Protein AF-A0A6A5UVF8-F1 (afdb_monomer_lite)

Organism: NCBI:txid1447943

Foldseek 3Di:
DFDDPVVQVVLVVLQVVLQQPLNNPSNCVLADPPDWDADQNHTDDPPDSSNDHADFPDKDKAAARPQQKMWMWTFRCPGPDTDTDIDMDGNDPDDDDAAAPPQWDADPNDIFHFDQDPVVRHTDGDDPPPFDWPDWDWGQHVVQQKIKIWIQGAQLAVVVPGGRWTKMWIWHADPNRTDDIDMDTDYPDPPRD

pLDDT: mean 77.86, std 14.82, range [37.56, 94.25]

Radius of gyration: 18.04 Å; chains: 1; bounding box: 43×38×46 Å

InterPro domains:
  IPR058334 Domain of unknown function DUF8021 [PF26061] (94-183)

Secondary structure (DSSP, 8-state):
-PPPHHHHHHHHHHHHHHHHHT--HHHHTTS-TT---EETTEE--SS-GGGS----SEEEEEEETTTTEEEEEEEETTSSS-EEEEEEEE-SS-PPPP-PSS-EEEETTEEEE-EEETTTTEEE----TT------EEEEETTTTEEEEEEEEETSSGGGTT-EEEEEEEEEEETTEEEEEEEEE--SSTT--

Sequence (193 aa):
AAYTRSFLQARGADYLSAQLTGTPSTFLTHAAQNFTYIENNTPTSSNITLTYLLKIDYNYTIYDTARCATFSELVSASDPHPYIIHTRVEYAASVTIPWGLPCSRIEGGLYANGTFNTTTGNCEQSLPSTIIVPYRWYVVDEEAGVVDMFVGFPGLDRTQGKAPMPDSHLIRVEGGKIKYMHTWSSCVVPGCG

Structure (mmCIF, N/CA/C/O backbone):
data_AF-A0A6A5UVF8-F1
#
_entry.id   AF-A0A6A5UVF8-F1
#
loop_
_atom_site.group_PDB
_atom_site.id
_atom_site.type_symbol
_atom_site.label_atom_id
_atom_site.label_alt_id
_atom_site.label_comp_id
_atom_site.label_asym_id
_atom_site.label_entity_id
_atom_site.label_seq_id
_atom_site.pdbx_PDB_ins_code
_atom_site.Cartn_x
_atom_site.Cartn_y
_atom_site.Cartn_z
_atom_site.occupancy
_atom_site.B_iso_or_equiv
_atom_site.auth_seq_id
_atom_site.auth_comp_id
_atom_site.auth_asym_id
_atom_site.auth_atom_id
_atom_site.pdbx_PDB_model_num
ATOM 1 N N . ALA A 1 1 ? -18.750 8.279 5.034 1.00 47.28 1 ALA A N 1
ATOM 2 C CA . ALA A 1 1 ? -19.486 6.999 5.052 1.00 47.28 1 ALA A CA 1
ATOM 3 C C . ALA A 1 1 ? -18.461 5.883 4.911 1.00 47.28 1 ALA A C 1
ATOM 5 O O . ALA A 1 1 ? -17.621 6.005 4.030 1.00 47.28 1 ALA A O 1
ATOM 6 N N . ALA A 1 2 ? -18.480 4.885 5.798 1.00 61.94 2 ALA A N 1
ATOM 7 C CA . ALA A 1 2 ? -17.608 3.709 5.727 1.00 61.94 2 ALA A CA 1
ATOM 8 C C . ALA A 1 2 ? -18.031 2.816 4.544 1.00 61.94 2 ALA A C 1
ATOM 10 O O . ALA A 1 2 ? -19.229 2.574 4.379 1.00 61.94 2 ALA A O 1
ATOM 11 N N . TYR A 1 3 ? -17.094 2.355 3.710 1.00 76.62 3 TYR A N 1
ATOM 12 C CA . TYR A 1 3 ? -17.397 1.381 2.652 1.00 76.62 3 TYR A CA 1
ATOM 13 C C . TYR A 1 3 ? -17.442 -0.036 3.218 1.00 76.62 3 TYR A C 1
ATOM 15 O O . TYR A 1 3 ? -16.784 -0.354 4.209 1.00 76.62 3 TYR A O 1
ATOM 23 N N . THR A 1 4 ? -18.202 -0.915 2.565 1.00 85.06 4 THR A N 1
ATOM 24 C CA . THR A 1 4 ? -18.244 -2.329 2.941 1.00 85.06 4 THR A CA 1
ATOM 25 C C . THR A 1 4 ? -16.927 -3.023 2.592 1.00 85.06 4 THR A C 1
ATOM 27 O O . THR A 1 4 ? -16.267 -2.683 1.607 1.00 85.06 4 THR A O 1
ATOM 30 N N . ARG A 1 5 ? -16.559 -4.058 3.357 1.00 84.06 5 ARG A N 1
ATOM 31 C CA . ARG A 1 5 ? -15.387 -4.893 3.045 1.00 84.06 5 ARG A CA 1
ATOM 32 C C . ARG A 1 5 ? -15.473 -5.488 1.639 1.00 84.06 5 ARG A C 1
ATOM 34 O O . ARG A 1 5 ? -14.491 -5.458 0.912 1.00 84.06 5 ARG A O 1
ATOM 41 N N . SER A 1 6 ? -16.659 -5.945 1.230 1.00 85.69 6 SER A N 1
ATOM 42 C CA . SER A 1 6 ? -16.897 -6.498 -0.111 1.00 85.69 6 SER A CA 1
ATOM 43 C C . SER A 1 6 ? -16.632 -5.488 -1.230 1.00 85.69 6 SER A C 1
ATOM 45 O O . SER A 1 6 ? -16.102 -5.851 -2.277 1.00 85.69 6 SER A O 1
ATOM 47 N N . PHE A 1 7 ? -16.955 -4.211 -1.005 1.00 85.62 7 PHE A N 1
ATOM 48 C CA . PHE A 1 7 ? -16.619 -3.140 -1.934 1.00 85.62 7 PHE A CA 1
ATOM 49 C C . PHE A 1 7 ? -15.100 -2.976 -2.032 1.00 85.62 7 PHE A C 1
ATOM 51 O O . PHE A 1 7 ? -14.556 -2.983 -3.133 1.00 85.62 7 PHE A O 1
ATOM 58 N N . LEU A 1 8 ? -14.400 -2.894 -0.895 1.00 86.19 8 LEU A N 1
ATOM 59 C CA . LEU A 1 8 ? -12.943 -2.741 -0.884 1.00 86.19 8 LEU A CA 1
ATOM 60 C C . LEU A 1 8 ? -12.222 -3.960 -1.487 1.00 86.19 8 LEU A C 1
ATOM 62 O O . LEU A 1 8 ? -11.228 -3.783 -2.180 1.00 86.19 8 LEU A O 1
ATOM 66 N N . GLN A 1 9 ? -12.748 -5.173 -1.300 1.00 88.75 9 GLN A N 1
ATOM 67 C CA . GLN A 1 9 ? -12.265 -6.394 -1.958 1.00 88.75 9 GLN A CA 1
ATOM 68 C C . GLN A 1 9 ? -12.399 -6.319 -3.478 1.00 88.75 9 GLN A C 1
ATOM 70 O O . GLN A 1 9 ? -11.441 -6.621 -4.186 1.00 88.75 9 GLN A O 1
ATOM 75 N N . ALA A 1 10 ? -13.545 -5.858 -3.985 1.00 86.75 10 ALA A N 1
ATOM 76 C CA . ALA A 1 10 ? -13.730 -5.660 -5.419 1.00 86.75 10 ALA A CA 1
ATOM 77 C C . ALA A 1 10 ? -12.742 -4.623 -5.980 1.00 86.75 10 ALA A C 1
ATOM 79 O O . ALA A 1 10 ? -12.137 -4.849 -7.022 1.00 86.75 10 ALA A O 1
ATOM 80 N N . ARG A 1 11 ? -12.516 -3.510 -5.270 1.00 87.69 11 ARG A N 1
ATOM 81 C CA . ARG A 1 11 ? -11.551 -2.483 -5.697 1.00 87.69 11 ARG A CA 1
ATOM 82 C C . ARG A 1 11 ? -10.093 -2.936 -5.601 1.00 87.69 11 ARG A C 1
ATOM 84 O O . ARG A 1 11 ? -9.309 -2.640 -6.498 1.00 87.69 11 ARG A O 1
ATOM 91 N N . GLY A 1 12 ? -9.739 -3.690 -4.562 1.00 88.62 12 GLY A N 1
ATOM 92 C CA . GLY A 1 12 ? -8.429 -4.332 -4.447 1.00 88.62 12 GLY A CA 1
ATOM 93 C C . GLY A 1 12 ? -8.172 -5.306 -5.599 1.00 88.62 12 GLY A C 1
ATOM 94 O O . GLY A 1 12 ? -7.088 -5.299 -6.177 1.00 88.62 12 GLY A O 1
ATOM 95 N N . ALA A 1 13 ? -9.191 -6.073 -6.001 1.00 90.06 13 ALA A N 1
ATOM 96 C CA . ALA A 1 13 ? -9.116 -6.956 -7.161 1.00 90.06 13 ALA A CA 1
ATOM 97 C C . ALA A 1 13 ? -8.943 -6.185 -8.482 1.00 90.06 13 ALA A C 1
ATOM 99 O O . ALA A 1 13 ? -8.159 -6.613 -9.326 1.00 90.06 13 ALA A O 1
ATOM 100 N N . ASP A 1 14 ? -9.604 -5.034 -8.652 1.00 89.62 14 ASP A N 1
ATOM 101 C CA . ASP A 1 14 ? -9.406 -4.184 -9.835 1.00 89.62 14 ASP A CA 1
ATOM 102 C C . ASP A 1 14 ? -7.965 -3.656 -9.921 1.00 89.62 14 ASP A C 1
ATOM 104 O O . ASP A 1 14 ? -7.365 -3.675 -10.996 1.00 89.62 14 ASP A O 1
ATOM 108 N N . TYR A 1 15 ? -7.390 -3.220 -8.792 1.00 91.62 15 TYR A N 1
ATOM 109 C CA . TYR A 1 15 ? -5.988 -2.795 -8.720 1.00 91.62 15 TYR A CA 1
ATOM 110 C C . TYR A 1 15 ? -5.026 -3.947 -9.047 1.00 91.62 15 TYR A C 1
ATOM 112 O O . TYR A 1 15 ? -4.131 -3.791 -9.878 1.00 91.62 15 TYR A O 1
ATOM 120 N N . LEU A 1 16 ? -5.236 -5.124 -8.450 1.00 93.06 16 LEU A N 1
ATOM 121 C CA . LEU A 1 16 ? -4.430 -6.310 -8.738 1.00 93.06 16 LEU A CA 1
ATOM 122 C C . LEU A 1 16 ? -4.523 -6.698 -10.221 1.00 93.06 16 LEU A C 1
ATOM 124 O O . LEU A 1 16 ? -3.509 -6.979 -10.857 1.00 93.06 16 LEU A O 1
ATOM 128 N N . SER A 1 17 ? -5.727 -6.659 -10.797 1.00 92.31 17 SER A N 1
ATOM 129 C CA . SER A 1 17 ? -5.945 -6.926 -12.218 1.00 92.31 17 SER A CA 1
ATOM 130 C C . SER A 1 17 ? -5.233 -5.911 -13.111 1.00 92.31 17 SER A C 1
ATOM 132 O O . SER A 1 17 ? -4.725 -6.294 -14.165 1.00 92.31 17 SER A O 1
ATOM 134 N N . ALA A 1 18 ? -5.178 -4.635 -12.721 1.00 91.38 18 ALA A N 1
ATOM 135 C CA . ALA A 1 18 ? -4.439 -3.620 -13.465 1.00 91.38 18 ALA A CA 1
ATOM 136 C C . ALA A 1 18 ? -2.944 -3.968 -13.541 1.00 91.38 18 ALA A C 1
ATOM 138 O O . ALA A 1 18 ? -2.391 -3.972 -14.636 1.00 91.38 18 ALA A O 1
ATOM 139 N N . GLN A 1 19 ? -2.327 -4.360 -12.421 1.00 93.81 19 GLN A N 1
ATOM 140 C CA . GLN A 1 19 ? -0.911 -4.755 -12.377 1.00 93.81 19 GLN A CA 1
ATOM 141 C C . GLN A 1 19 ? -0.631 -6.054 -13.149 1.00 93.81 19 GLN A C 1
ATOM 143 O O . GLN A 1 19 ? 0.352 -6.154 -13.878 1.00 93.81 19 GLN A O 1
ATOM 148 N N . LEU A 1 20 ? -1.524 -7.045 -13.054 1.00 92.19 20 LEU A N 1
ATOM 149 C CA . LEU A 1 20 ? -1.381 -8.310 -13.786 1.00 92.19 20 LEU A CA 1
ATOM 150 C C . LEU A 1 20 ? -1.491 -8.146 -15.306 1.00 92.19 20 LEU A C 1
ATOM 152 O O . LEU A 1 20 ? -0.961 -8.967 -16.048 1.00 92.19 20 LEU A O 1
ATOM 156 N N . THR A 1 21 ? -2.208 -7.125 -15.780 1.00 93.62 21 THR A N 1
ATOM 157 C CA . THR A 1 21 ? -2.500 -6.936 -17.211 1.00 93.62 21 THR A CA 1
ATOM 158 C C . THR A 1 21 ? -1.764 -5.755 -17.837 1.00 93.62 21 THR A C 1
ATOM 160 O O . THR A 1 21 ? -1.818 -5.594 -19.056 1.00 93.62 21 THR A O 1
ATOM 163 N N . GLY A 1 22 ? -1.143 -4.889 -17.031 1.00 91.56 22 GLY A N 1
ATOM 164 C CA . GLY A 1 22 ? -0.649 -3.582 -17.473 1.00 91.56 22 GLY A CA 1
ATOM 165 C C . GLY A 1 22 ? -1.749 -2.677 -18.043 1.00 91.56 22 GLY A C 1
ATOM 166 O O . GLY A 1 22 ? -1.461 -1.743 -18.788 1.00 91.56 22 GLY A O 1
ATOM 167 N N . THR A 1 23 ? -3.024 -2.978 -17.767 1.00 92.31 23 THR A N 1
ATOM 168 C CA . THR A 1 23 ? -4.180 -2.290 -18.353 1.00 92.31 23 THR A CA 1
ATOM 169 C C . THR A 1 23 ? -5.059 -1.717 -17.239 1.00 92.31 23 THR A C 1
ATOM 171 O O . THR A 1 23 ? -5.988 -2.377 -16.770 1.00 92.31 23 THR A O 1
ATOM 174 N N . PRO A 1 24 ? -4.836 -0.460 -16.817 1.00 87.75 24 PRO A N 1
ATOM 175 C CA . PRO A 1 24 ? -5.521 0.104 -15.657 1.00 87.75 24 PRO A CA 1
ATOM 176 C C . PRO A 1 24 ? -6.933 0.622 -15.948 1.00 87.75 24 PRO A C 1
ATOM 178 O O . PRO A 1 24 ? -7.521 1.268 -15.090 1.00 87.75 24 PRO A O 1
ATOM 181 N N . SER A 1 25 ? -7.500 0.370 -17.131 1.00 86.12 25 SER A N 1
ATOM 182 C CA . SER A 1 25 ? -8.787 0.945 -17.555 1.00 86.12 25 SER A CA 1
ATOM 183 C C . SER A 1 25 ? -9.920 0.677 -16.555 1.00 86.12 25 SER A C 1
ATOM 185 O O . SER A 1 25 ? -10.548 1.626 -16.098 1.00 86.12 25 SER A O 1
ATOM 187 N N . THR A 1 26 ? -10.118 -0.575 -16.134 1.00 81.50 26 THR A N 1
ATOM 188 C CA . THR A 1 26 ? -11.138 -0.965 -15.139 1.00 81.50 26 THR A CA 1
ATOM 189 C C . THR A 1 26 ? -10.884 -0.361 -13.755 1.00 81.50 26 THR A C 1
ATOM 191 O O . THR A 1 26 ? -11.817 0.006 -13.040 1.00 81.50 26 THR A O 1
ATOM 194 N N . PHE A 1 27 ? -9.620 -0.223 -13.356 1.00 85.44 27 PHE A N 1
ATOM 195 C CA . PHE A 1 27 ? -9.269 0.453 -12.108 1.00 85.44 27 PHE A CA 1
ATOM 196 C C . PHE A 1 27 ? -9.610 1.951 -12.195 1.00 85.44 27 PHE A C 1
ATOM 198 O O . PHE A 1 27 ? -10.276 2.503 -11.318 1.00 85.44 27 PHE A O 1
ATOM 205 N N . LEU A 1 28 ? -9.248 2.593 -13.308 1.00 82.88 28 LEU A N 1
ATOM 206 C CA . LEU A 1 28 ? -9.443 4.022 -13.545 1.00 82.88 28 LEU A CA 1
ATOM 207 C C . LEU A 1 28 ? -10.903 4.409 -13.807 1.00 82.88 28 LEU A C 1
ATOM 209 O O . LEU A 1 28 ? -11.278 5.534 -13.489 1.00 82.88 28 LEU A O 1
ATOM 213 N N . THR A 1 29 ? -11.767 3.507 -14.292 1.00 80.50 29 THR A N 1
ATOM 214 C CA . THR A 1 29 ? -13.216 3.786 -14.394 1.00 80.50 29 THR A CA 1
ATOM 215 C C . THR A 1 29 ? -13.867 4.068 -13.042 1.00 80.50 29 THR A C 1
ATOM 217 O O . THR A 1 29 ? -14.937 4.668 -12.985 1.00 80.50 29 THR A O 1
ATOM 220 N N . HIS A 1 30 ? -13.228 3.640 -11.953 1.00 76.06 30 HIS A N 1
ATOM 221 C CA . HIS A 1 30 ? -13.693 3.853 -10.586 1.00 76.06 30 HIS A CA 1
ATOM 222 C C . HIS A 1 30 ? -12.913 4.950 -9.851 1.00 76.06 30 HIS A C 1
ATOM 224 O O . HIS A 1 30 ? -13.165 5.193 -8.670 1.00 76.06 30 HIS A O 1
ATOM 230 N N . ALA A 1 31 ? -11.972 5.608 -10.533 1.00 75.56 31 ALA A N 1
ATOM 231 C CA . ALA A 1 31 ? -11.201 6.706 -9.982 1.00 75.56 31 ALA A CA 1
ATOM 232 C C . ALA A 1 31 ? -12.034 8.000 -9.956 1.00 75.56 31 ALA A C 1
ATOM 234 O O . ALA A 1 31 ? -12.837 8.273 -10.851 1.00 75.56 31 ALA A O 1
ATOM 235 N N . ALA A 1 32 ? -11.843 8.818 -8.920 1.00 72.81 32 ALA A N 1
ATOM 236 C CA . ALA A 1 32 ? -12.461 10.139 -8.849 1.00 72.81 32 ALA A CA 1
ATOM 237 C C . ALA A 1 32 ? -11.906 11.072 -9.944 1.00 72.81 32 ALA A C 1
ATOM 239 O O . ALA A 1 32 ? -10.780 10.898 -10.406 1.00 72.81 32 ALA A O 1
ATOM 240 N N . GLN A 1 33 ? -12.657 12.117 -10.316 1.00 69.94 33 GLN A N 1
ATOM 241 C CA . GLN A 1 33 ? -12.217 13.094 -11.332 1.00 69.94 33 GLN A CA 1
ATOM 242 C C . GLN A 1 33 ? -10.887 13.792 -10.984 1.00 69.94 33 GLN A C 1
ATOM 244 O O . GLN A 1 33 ? -10.184 14.253 -11.876 1.00 69.94 33 GLN A O 1
ATOM 249 N N . ASN A 1 34 ? -10.538 13.863 -9.699 1.00 72.81 34 ASN A N 1
ATOM 250 C CA . ASN A 1 34 ? -9.298 14.431 -9.166 1.00 72.81 34 ASN A CA 1
ATOM 251 C C . ASN A 1 34 ? -8.327 13.357 -8.637 1.00 72.81 34 ASN A C 1
ATOM 253 O O . ASN A 1 34 ? -7.544 13.622 -7.722 1.00 72.81 34 ASN A O 1
ATOM 257 N N . PHE A 1 35 ? -8.398 12.137 -9.174 1.00 77.00 35 PHE A N 1
ATOM 258 C CA . PHE A 1 35 ? -7.482 11.060 -8.820 1.00 77.00 35 PHE A CA 1
ATOM 259 C C . PHE A 1 35 ? -6.024 11.498 -8.983 1.00 77.00 35 PHE A C 1
ATOM 261 O O . PHE A 1 35 ? -5.623 12.02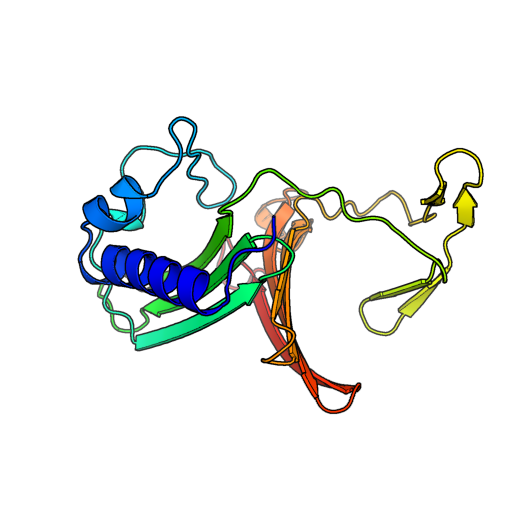8 -10.018 1.00 77.00 35 PHE A O 1
ATOM 268 N N . THR A 1 36 ? -5.238 11.271 -7.936 1.00 83.19 36 THR A N 1
ATOM 269 C CA . THR A 1 36 ? -3.812 11.580 -7.911 1.00 83.19 36 THR A CA 1
ATOM 270 C C . THR A 1 36 ? -3.051 10.278 -7.753 1.00 83.19 36 THR A C 1
ATOM 272 O O . THR A 1 36 ? -3.292 9.530 -6.808 1.00 83.19 36 THR A O 1
ATOM 275 N N . TYR A 1 37 ? -2.127 10.025 -8.672 1.00 83.00 37 TYR A N 1
ATOM 276 C CA . TYR A 1 37 ? -1.225 8.887 -8.611 1.00 83.00 37 TYR A CA 1
ATOM 277 C C . TYR A 1 37 ? 0.154 9.363 -8.156 1.00 83.00 37 TYR A C 1
ATOM 279 O O . TYR A 1 37 ? 0.708 10.317 -8.708 1.00 83.00 37 TYR A O 1
ATOM 287 N N . ILE A 1 38 ? 0.684 8.724 -7.118 1.00 83.12 38 ILE A N 1
ATOM 288 C CA . ILE A 1 38 ? 1.972 9.059 -6.514 1.00 83.12 38 ILE A CA 1
ATOM 289 C C . ILE A 1 38 ? 2.780 7.774 -6.451 1.00 83.12 38 ILE A C 1
ATOM 291 O O . ILE A 1 38 ? 2.343 6.797 -5.849 1.00 83.12 38 ILE A O 1
ATOM 295 N N . GLU A 1 39 ? 3.965 7.792 -7.044 1.00 83.56 39 GLU A N 1
ATOM 296 C CA . GLU A 1 39 ? 4.895 6.667 -7.034 1.00 83.56 39 GLU A CA 1
ATOM 297 C C . GLU A 1 39 ? 6.230 7.164 -6.495 1.00 83.56 39 GLU A C 1
ATOM 299 O O . GLU A 1 39 ? 6.683 8.244 -6.873 1.00 83.56 39 GLU A O 1
ATOM 304 N N . ASN A 1 40 ? 6.828 6.431 -5.552 1.00 79.12 40 ASN A N 1
ATOM 305 C CA . ASN A 1 40 ? 8.069 6.842 -4.885 1.00 79.12 40 ASN A CA 1
ATOM 306 C C . ASN A 1 40 ? 8.014 8.300 -4.376 1.00 79.12 40 ASN A C 1
ATOM 308 O O . ASN A 1 40 ? 8.915 9.103 -4.617 1.00 79.12 40 ASN A O 1
ATOM 312 N N . ASN A 1 41 ? 6.907 8.660 -3.711 1.00 72.75 41 ASN A N 1
ATOM 313 C CA . ASN A 1 41 ? 6.605 10.009 -3.208 1.00 72.75 41 ASN A CA 1
ATOM 314 C C . ASN A 1 41 ? 6.556 11.129 -4.271 1.00 72.75 41 ASN A C 1
ATOM 316 O O . ASN A 1 41 ? 6.529 12.306 -3.914 1.00 72.75 41 ASN A O 1
ATOM 320 N N . THR A 1 42 ? 6.490 10.789 -5.561 1.00 76.06 42 THR A N 1
ATOM 321 C CA . THR A 1 42 ? 6.455 11.756 -6.666 1.00 76.06 42 THR A CA 1
ATOM 322 C C . THR A 1 42 ? 5.147 11.632 -7.459 1.00 76.06 42 THR A C 1
ATOM 324 O O . THR A 1 42 ? 4.866 10.564 -8.014 1.00 76.06 42 THR A O 1
ATOM 327 N N . PRO A 1 43 ? 4.321 12.696 -7.545 1.00 83.38 43 PRO A N 1
ATOM 328 C CA . PRO A 1 43 ? 3.133 12.692 -8.395 1.00 83.38 43 PRO A CA 1
ATOM 329 C C . PRO A 1 43 ? 3.505 12.406 -9.853 1.00 83.38 43 PRO A C 1
ATOM 331 O O . PRO A 1 43 ? 4.341 13.105 -10.422 1.00 83.38 43 PRO A O 1
ATOM 334 N N . THR A 1 44 ? 2.895 11.383 -10.454 1.00 81.62 44 THR A N 1
ATOM 335 C CA . THR A 1 44 ? 3.233 10.915 -11.808 1.00 81.62 44 THR A CA 1
ATOM 336 C C . THR A 1 44 ? 1.973 10.508 -12.565 1.00 81.62 44 THR A C 1
ATOM 338 O O . THR A 1 44 ? 1.074 9.903 -11.993 1.00 81.62 44 THR A O 1
ATOM 341 N N . SER A 1 45 ? 1.897 10.822 -13.861 1.00 78.38 45 SER A N 1
ATOM 342 C CA . SER A 1 45 ? 0.766 10.454 -14.733 1.00 78.38 45 SER A CA 1
ATOM 343 C C . SER A 1 45 ? 1.171 9.732 -16.024 1.00 78.38 45 SER A C 1
ATOM 345 O O . SER A 1 45 ? 0.305 9.263 -16.759 1.00 78.38 45 SER A O 1
ATOM 347 N N . SER A 1 46 ? 2.471 9.609 -16.302 1.00 74.12 46 SER A N 1
ATOM 348 C CA . SER A 1 46 ? 3.026 8.930 -17.479 1.00 74.12 46 SER A CA 1
ATOM 349 C C . SER A 1 46 ? 3.984 7.824 -17.052 1.00 74.12 46 SER A C 1
ATOM 351 O O . SER A 1 46 ? 4.773 8.054 -16.140 1.00 74.12 46 SER A O 1
ATOM 353 N N . ASN A 1 47 ? 3.980 6.678 -17.743 1.00 79.38 47 ASN A N 1
ATOM 354 C CA . ASN A 1 47 ? 4.854 5.531 -17.444 1.00 79.38 47 ASN A CA 1
ATOM 355 C C . ASN A 1 47 ? 4.720 5.019 -16.000 1.00 79.38 47 ASN A C 1
ATOM 357 O O . ASN A 1 47 ? 5.706 4.634 -15.381 1.00 79.38 47 ASN A O 1
ATOM 361 N N . ILE A 1 48 ? 3.502 5.038 -15.461 1.00 85.00 48 ILE A N 1
ATOM 362 C CA . ILE A 1 48 ? 3.211 4.527 -14.118 1.00 85.00 48 ILE A CA 1
ATOM 363 C C . ILE A 1 48 ? 3.314 2.999 -14.092 1.00 85.00 48 ILE A C 1
ATOM 365 O O . ILE A 1 48 ? 2.999 2.355 -15.098 1.00 85.00 48 ILE A O 1
ATOM 369 N N . THR A 1 49 ? 3.680 2.407 -12.951 1.00 87.56 49 THR A N 1
ATOM 370 C CA . THR A 1 49 ? 3.808 0.937 -12.825 1.00 87.56 49 THR A CA 1
ATOM 371 C C . THR A 1 49 ? 2.556 0.181 -13.278 1.00 87.56 49 THR A C 1
ATOM 373 O O . THR A 1 49 ? 2.682 -0.835 -13.948 1.00 87.56 49 THR A O 1
ATOM 376 N N . LEU A 1 50 ? 1.361 0.750 -13.076 1.00 87.50 50 LEU A N 1
ATOM 377 C CA . LEU A 1 50 ? 0.086 0.181 -13.541 1.00 87.50 50 LEU A CA 1
ATOM 378 C C . LEU A 1 50 ? -0.049 -0.011 -15.067 1.00 87.50 50 LEU A C 1
ATOM 380 O O . LEU A 1 50 ? -0.990 -0.669 -15.507 1.00 87.50 50 LEU A O 1
ATOM 384 N N . THR A 1 51 ? 0.822 0.597 -15.881 1.00 88.88 51 THR A N 1
ATOM 385 C CA . THR A 1 51 ? 0.838 0.426 -17.351 1.00 88.88 51 THR A CA 1
ATOM 386 C C . THR A 1 51 ? 1.783 -0.674 -17.832 1.00 88.88 51 THR A C 1
ATOM 388 O O . THR A 1 51 ? 1.846 -0.953 -19.029 1.00 88.88 51 THR A O 1
ATOM 391 N N . TYR A 1 52 ? 2.495 -1.321 -16.910 1.00 89.06 52 TYR A N 1
ATOM 392 C CA . TYR A 1 52 ? 3.358 -2.457 -17.193 1.00 89.06 52 TYR A CA 1
ATOM 393 C C . TYR A 1 52 ? 2.723 -3.717 -16.616 1.00 89.06 52 TYR A C 1
ATOM 395 O O . TYR A 1 52 ? 2.243 -3.729 -15.486 1.00 89.06 52 TYR A O 1
ATOM 403 N N . LEU A 1 53 ? 2.697 -4.781 -17.413 1.00 93.19 53 LEU A N 1
ATOM 404 C CA . LEU A 1 53 ? 2.319 -6.098 -16.921 1.00 93.19 53 LEU A CA 1
ATOM 405 C C . LEU A 1 53 ? 3.416 -6.599 -15.980 1.00 93.19 53 LEU A C 1
ATOM 407 O O . LEU A 1 53 ? 4.585 -6.591 -16.357 1.00 93.19 53 LEU A O 1
ATOM 411 N N . LEU A 1 54 ? 3.016 -7.060 -14.796 1.00 92.50 54 LEU A N 1
ATOM 412 C CA . LEU A 1 54 ? 3.904 -7.670 -13.813 1.00 92.50 54 LEU A CA 1
ATOM 413 C C . LEU A 1 54 ? 3.550 -9.135 -13.592 1.00 92.50 54 LEU A C 1
ATOM 415 O O . LEU A 1 54 ? 2.390 -9.486 -13.343 1.00 92.50 54 LEU A O 1
ATOM 419 N N . LYS A 1 55 ? 4.562 -10.003 -13.596 1.00 93.81 55 LYS A N 1
ATOM 420 C CA . LYS A 1 55 ? 4.402 -11.379 -13.123 1.00 93.81 55 LYS A CA 1
ATOM 421 C C . LYS A 1 55 ? 4.431 -11.417 -11.595 1.00 93.81 55 LYS A C 1
ATOM 423 O O . LYS A 1 55 ? 5.497 -11.426 -10.987 1.00 93.81 55 LYS A O 1
ATOM 428 N N . ILE A 1 56 ? 3.261 -11.445 -10.966 1.00 94.12 56 ILE A N 1
ATOM 429 C CA . ILE A 1 56 ? 3.137 -11.419 -9.502 1.00 94.12 56 ILE A CA 1
ATOM 430 C C . ILE A 1 56 ? 3.294 -12.832 -8.926 1.00 94.12 56 ILE A C 1
ATOM 432 O O . ILE A 1 56 ? 2.507 -13.726 -9.232 1.00 94.12 56 ILE A O 1
ATOM 436 N N . ASP A 1 57 ? 4.286 -13.015 -8.058 1.00 91.00 57 ASP A N 1
ATOM 437 C CA . ASP A 1 57 ? 4.552 -14.262 -7.332 1.00 91.00 57 ASP A CA 1
ATOM 438 C C . ASP A 1 57 ? 3.827 -14.313 -5.981 1.00 91.00 57 ASP A C 1
ATOM 440 O O . ASP A 1 57 ? 3.448 -15.385 -5.513 1.00 91.00 57 ASP A O 1
ATOM 444 N N . TYR A 1 58 ? 3.616 -13.154 -5.353 1.00 93.69 58 TYR A N 1
ATOM 445 C CA . TYR A 1 58 ? 2.874 -13.028 -4.101 1.00 93.69 58 TYR A CA 1
ATOM 446 C C . TYR A 1 58 ? 2.063 -11.736 -4.085 1.00 93.69 58 TYR A C 1
ATOM 448 O O . TYR A 1 58 ? 2.542 -10.686 -4.508 1.00 93.69 58 TYR A O 1
ATOM 456 N N . ASN A 1 59 ? 0.832 -11.817 -3.583 1.00 94.25 59 ASN A N 1
ATOM 457 C CA . ASN A 1 59 ? 0.006 -10.653 -3.303 1.00 94.25 59 ASN A CA 1
ATOM 458 C C . ASN A 1 59 ? -0.660 -10.797 -1.936 1.00 94.25 59 ASN A C 1
ATOM 460 O O . ASN A 1 59 ? -1.113 -11.881 -1.565 1.00 94.25 59 ASN A O 1
ATOM 464 N N . TYR A 1 60 ? -0.738 -9.690 -1.211 1.00 91.69 60 TYR A N 1
ATOM 465 C CA . TYR A 1 60 ? -1.486 -9.598 0.029 1.00 91.69 60 TYR A CA 1
ATOM 466 C C . TYR A 1 60 ? -2.163 -8.240 0.114 1.00 91.69 60 TYR A C 1
ATOM 468 O O . TYR A 1 60 ? -1.506 -7.209 -0.002 1.00 91.6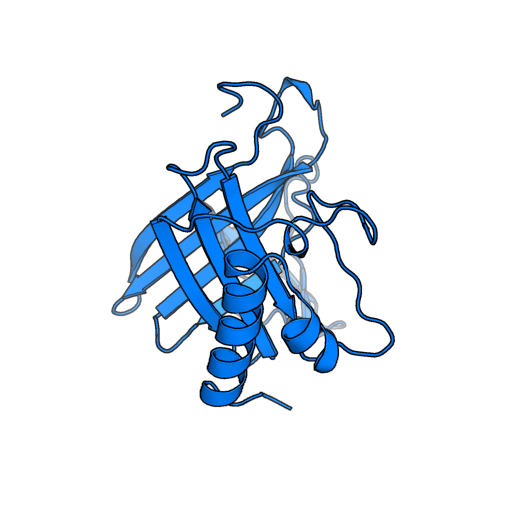9 60 TYR A O 1
ATOM 476 N N . THR A 1 61 ? -3.477 -8.243 0.326 1.00 91.88 61 THR A N 1
ATOM 477 C CA . THR A 1 61 ? -4.277 -7.020 0.406 1.00 91.88 61 THR A CA 1
ATOM 478 C C . THR A 1 61 ? -5.044 -6.979 1.718 1.00 91.88 61 THR A C 1
ATOM 480 O O . THR A 1 61 ? -5.687 -7.960 2.097 1.00 91.88 61 THR A O 1
ATOM 483 N N . ILE A 1 62 ? -5.009 -5.827 2.383 1.00 91.62 62 ILE A N 1
ATOM 484 C CA . ILE A 1 62 ? -5.795 -5.534 3.585 1.00 91.62 62 ILE A CA 1
ATOM 485 C C . ILE A 1 62 ? -6.797 -4.413 3.310 1.00 91.62 62 ILE A C 1
ATOM 487 O O . ILE A 1 62 ? -6.593 -3.565 2.431 1.00 91.62 62 ILE A O 1
ATOM 491 N N . TYR A 1 63 ? -7.880 -4.411 4.083 1.00 89.81 63 TYR A N 1
ATOM 492 C CA . TYR A 1 63 ? -9.058 -3.589 3.822 1.00 89.81 63 TYR A CA 1
ATOM 493 C C . TYR A 1 63 ? -9.434 -2.763 5.060 1.00 89.81 63 TYR A C 1
ATOM 495 O O . TYR A 1 63 ? -9.889 -3.318 6.058 1.00 89.81 63 TYR A O 1
ATOM 503 N N . ASP A 1 64 ? -9.291 -1.436 4.981 1.00 86.56 64 ASP A N 1
ATOM 504 C CA . ASP A 1 64 ? -9.700 -0.497 6.035 1.00 86.56 64 ASP A CA 1
ATOM 505 C C . ASP A 1 64 ? -11.089 0.068 5.711 1.00 86.56 64 ASP A C 1
ATOM 507 O O . ASP A 1 64 ? -11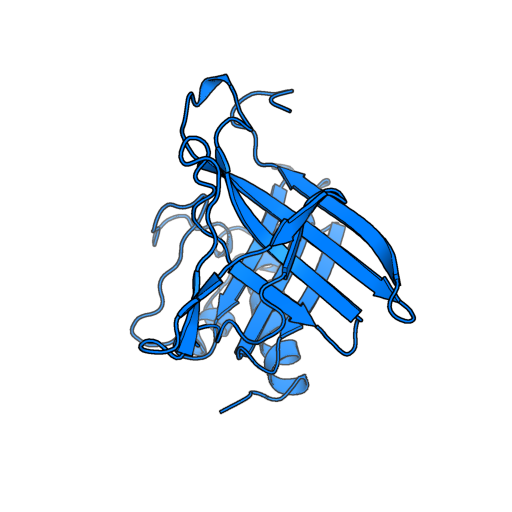.247 1.020 4.939 1.00 86.56 64 ASP A O 1
ATOM 511 N N . THR A 1 65 ? -12.122 -0.543 6.296 1.00 82.88 65 THR A N 1
ATOM 512 C CA . THR A 1 65 ? -13.524 -0.134 6.112 1.00 82.88 65 THR A CA 1
ATOM 513 C C . THR A 1 65 ? -13.843 1.200 6.777 1.00 82.88 65 THR A C 1
ATOM 515 O O . THR A 1 65 ? -14.737 1.909 6.317 1.00 82.88 65 THR A O 1
ATOM 518 N N . ALA A 1 66 ? -13.115 1.574 7.833 1.00 80.06 66 ALA A N 1
ATOM 519 C CA . ALA A 1 66 ? -13.343 2.818 8.561 1.00 80.06 66 ALA A CA 1
ATOM 520 C C . ALA A 1 66 ? -12.821 4.032 7.779 1.00 80.06 66 ALA A C 1
ATOM 522 O O . ALA A 1 66 ? -13.486 5.068 7.718 1.00 80.06 66 ALA A O 1
ATOM 523 N N . ARG A 1 67 ? -11.645 3.892 7.155 1.00 74.75 67 ARG A N 1
ATOM 524 C CA . ARG A 1 67 ? -10.992 4.933 6.347 1.00 74.75 67 ARG A CA 1
ATOM 525 C C . ARG A 1 67 ? -11.210 4.785 4.858 1.00 74.75 67 ARG A C 1
ATOM 527 O O . ARG A 1 67 ? -10.693 5.604 4.102 1.00 74.75 67 ARG A O 1
ATOM 534 N N . CYS A 1 68 ? -11.973 3.783 4.435 1.00 82.56 68 CYS A N 1
ATOM 535 C CA . CYS A 1 68 ? -12.292 3.585 3.034 1.00 82.56 68 CYS A CA 1
ATOM 536 C C . CYS A 1 68 ? -11.023 3.443 2.186 1.00 82.56 68 CYS A C 1
ATOM 538 O O . CYS A 1 68 ? -10.875 4.140 1.183 1.00 82.56 68 CYS A O 1
ATOM 540 N N . ALA A 1 69 ? -10.095 2.585 2.608 1.00 86.44 69 ALA A N 1
ATOM 541 C CA . ALA A 1 69 ? -8.799 2.425 1.960 1.00 86.44 69 ALA A CA 1
ATOM 542 C C . ALA A 1 69 ? -8.394 0.953 1.833 1.00 86.44 69 ALA A C 1
ATOM 544 O O . ALA A 1 69 ? -8.824 0.099 2.606 1.00 86.44 69 ALA A O 1
ATOM 545 N N . THR A 1 70 ? -7.536 0.667 0.860 1.00 88.56 70 THR A N 1
ATOM 546 C CA . THR A 1 70 ? -6.879 -0.636 0.703 1.00 88.56 70 THR A CA 1
ATOM 547 C C . THR A 1 70 ? -5.375 -0.472 0.705 1.00 88.56 70 THR A C 1
ATOM 549 O O . THR A 1 70 ? -4.870 0.504 0.151 1.00 88.56 70 THR A O 1
ATOM 552 N N . PHE A 1 71 ? -4.674 -1.459 1.253 1.00 91.31 71 PHE A N 1
ATOM 553 C CA . PHE A 1 71 ? -3.237 -1.640 1.064 1.00 91.31 71 PHE A CA 1
ATOM 554 C C . PHE A 1 71 ? -2.994 -2.956 0.342 1.00 91.31 71 PHE A C 1
ATOM 556 O O . PHE A 1 71 ? -3.602 -3.951 0.719 1.00 91.31 71 PHE A O 1
ATOM 563 N N . SER A 1 72 ? -2.130 -2.954 -0.671 1.00 91.69 72 SER A N 1
ATOM 564 C CA . SER A 1 72 ? -1.675 -4.163 -1.360 1.00 91.69 72 SER A CA 1
ATOM 565 C C . SER A 1 72 ? -0.151 -4.225 -1.390 1.00 91.69 72 SER A C 1
ATOM 567 O O . SER A 1 72 ? 0.487 -3.283 -1.858 1.00 91.69 72 SER A O 1
ATOM 569 N N . GLU A 1 73 ? 0.403 -5.349 -0.941 1.00 91.69 73 GLU A N 1
ATOM 570 C CA . GLU A 1 73 ? 1.784 -5.771 -1.165 1.00 91.69 73 GLU A CA 1
ATOM 571 C C . GLU A 1 73 ? 1.808 -6.735 -2.348 1.00 91.69 73 GLU A C 1
ATOM 573 O O . GLU A 1 73 ? 1.140 -7.769 -2.313 1.00 91.69 73 GLU A O 1
ATOM 578 N N . LEU A 1 74 ? 2.571 -6.401 -3.385 1.00 92.56 74 LEU A N 1
ATOM 579 C CA . LEU A 1 74 ? 2.785 -7.235 -4.563 1.00 92.56 74 LEU A CA 1
ATOM 580 C C . LEU A 1 74 ? 4.273 -7.533 -4.702 1.00 92.56 74 LEU A C 1
ATOM 582 O O . LEU A 1 74 ? 5.063 -6.605 -4.835 1.00 92.56 74 LEU A O 1
ATOM 586 N N . VAL A 1 75 ? 4.651 -8.807 -4.730 1.00 92.25 75 VAL A N 1
ATOM 587 C CA . VAL A 1 75 ? 6.024 -9.254 -4.995 1.00 92.25 75 VAL A CA 1
ATOM 588 C C . VAL A 1 75 ? 6.055 -9.918 -6.364 1.00 92.25 75 VAL A C 1
ATOM 590 O O . VAL A 1 75 ? 5.301 -10.852 -6.630 1.00 92.25 75 VAL A O 1
ATOM 593 N N . SER A 1 76 ? 6.940 -9.432 -7.222 1.00 92.19 76 SER A N 1
ATOM 594 C CA . SER A 1 76 ? 7.147 -9.863 -8.600 1.00 92.19 76 SER A CA 1
ATOM 595 C C . SER A 1 76 ? 8.625 -10.220 -8.768 1.00 92.19 76 SER A C 1
ATOM 597 O O . SER A 1 76 ? 9.380 -9.545 -9.451 1.00 92.19 76 SER A O 1
ATOM 599 N N . ALA A 1 77 ? 9.083 -11.235 -8.039 1.00 91.19 77 ALA A N 1
ATOM 600 C CA . ALA A 1 77 ? 10.485 -11.640 -7.974 1.00 91.19 77 ALA A CA 1
ATOM 601 C C . ALA A 1 77 ? 10.951 -12.414 -9.220 1.00 91.19 77 ALA A C 1
ATOM 603 O O . ALA A 1 77 ? 12.144 -12.434 -9.517 1.00 91.19 77 ALA A O 1
ATOM 604 N N . SER A 1 78 ? 10.032 -13.075 -9.929 1.00 91.94 78 SER A N 1
ATOM 605 C CA . SER A 1 78 ? 10.322 -13.887 -11.114 1.00 91.94 78 SER A CA 1
ATOM 606 C C . SER A 1 78 ? 10.052 -13.174 -12.445 1.00 91.94 78 SER A C 1
ATOM 608 O O . SER A 1 78 ? 10.155 -13.798 -13.507 1.00 91.94 78 SER A O 1
ATOM 610 N N . ASP A 1 79 ? 9.699 -11.891 -12.395 1.00 93.00 79 ASP A N 1
ATOM 611 C CA . ASP A 1 79 ? 9.589 -11.016 -13.559 1.00 93.00 79 ASP A CA 1
ATOM 612 C C . ASP A 1 79 ? 10.984 -10.630 -14.092 1.00 93.00 79 ASP A C 1
ATOM 614 O O . ASP A 1 79 ? 11.916 -10.489 -13.294 1.00 93.00 79 ASP A O 1
ATOM 618 N N . PRO A 1 80 ? 11.174 -10.463 -15.420 1.00 90.81 80 PRO A N 1
ATOM 619 C CA . PRO A 1 80 ? 12.438 -9.978 -15.979 1.00 90.81 80 PRO A CA 1
ATOM 620 C C . PRO A 1 80 ? 12.938 -8.676 -15.345 1.00 90.81 80 PRO A C 1
ATOM 622 O O . PRO A 1 80 ? 14.150 -8.461 -15.279 1.00 90.81 80 PRO A O 1
ATOM 625 N N . HIS A 1 81 ? 12.021 -7.825 -14.883 1.00 87.50 81 HIS A N 1
ATOM 626 C CA . HIS A 1 81 ? 12.337 -6.695 -14.030 1.00 87.50 81 HIS A CA 1
ATOM 627 C C . HIS A 1 81 ? 11.660 -6.897 -12.670 1.00 87.50 81 HIS A C 1
ATOM 629 O O . HIS A 1 81 ? 10.465 -6.648 -12.545 1.00 87.50 81 HIS A O 1
ATOM 635 N N . PRO A 1 82 ? 12.385 -7.363 -11.639 1.00 87.88 82 PRO A N 1
ATOM 636 C CA . PRO A 1 82 ? 11.749 -7.713 -10.386 1.00 87.88 82 PRO A CA 1
ATOM 637 C C . PRO A 1 82 ? 11.281 -6.470 -9.632 1.00 87.88 82 PRO A C 1
ATOM 639 O O . PRO A 1 82 ? 12.029 -5.503 -9.477 1.00 87.88 82 PRO A O 1
ATOM 642 N N . TYR A 1 83 ? 10.064 -6.529 -9.102 1.00 87.31 83 TYR A N 1
ATOM 643 C CA . TYR A 1 83 ? 9.487 -5.460 -8.291 1.00 87.31 83 TYR A CA 1
ATOM 644 C C . TYR A 1 83 ? 8.994 -5.991 -6.962 1.00 87.31 83 TYR A C 1
ATOM 646 O O . TYR A 1 83 ? 8.484 -7.110 -6.882 1.00 87.31 83 TYR A O 1
ATOM 654 N N . ILE A 1 84 ? 9.022 -5.122 -5.955 1.00 86.62 84 ILE A N 1
ATOM 655 C CA . ILE A 1 84 ? 8.024 -5.174 -4.898 1.00 86.62 84 ILE A CA 1
ATOM 656 C C . ILE A 1 84 ? 7.331 -3.828 -4.793 1.00 86.62 84 ILE A C 1
ATOM 658 O O . ILE A 1 84 ? 7.974 -2.780 -4.776 1.00 86.62 84 ILE A O 1
ATOM 662 N N . ILE A 1 85 ? 6.004 -3.880 -4.749 1.00 88.69 85 ILE A N 1
ATOM 663 C CA . ILE A 1 85 ? 5.144 -2.712 -4.801 1.00 88.69 85 ILE A CA 1
ATOM 664 C C . ILE A 1 85 ? 4.206 -2.748 -3.611 1.00 88.69 85 ILE A C 1
ATOM 666 O O . ILE A 1 85 ? 3.426 -3.682 -3.431 1.00 88.69 85 ILE A O 1
ATOM 670 N N . HIS A 1 86 ? 4.268 -1.684 -2.824 1.00 87.75 86 HIS A N 1
ATOM 671 C CA . HIS A 1 86 ? 3.321 -1.393 -1.764 1.00 87.75 86 HIS A CA 1
ATOM 672 C C . HIS A 1 86 ? 2.447 -0.242 -2.219 1.00 87.75 86 HIS A C 1
ATOM 674 O O . HIS A 1 86 ? 2.935 0.842 -2.531 1.00 87.75 86 HIS A O 1
ATOM 680 N N . THR A 1 87 ? 1.145 -0.479 -2.315 1.00 88.50 87 THR A N 1
ATOM 681 C CA . THR A 1 87 ? 0.207 0.535 -2.796 1.00 88.50 87 THR A CA 1
ATOM 682 C C . THR A 1 87 ? -0.937 0.716 -1.829 1.00 88.50 87 THR A C 1
ATOM 684 O O . THR A 1 87 ? -1.633 -0.234 -1.474 1.00 88.50 87 THR A O 1
ATOM 687 N N . ARG A 1 88 ? -1.159 1.977 -1.463 1.00 88.25 88 ARG A N 1
ATOM 688 C CA . ARG A 1 88 ? -2.345 2.435 -0.754 1.00 88.25 88 ARG A CA 1
ATOM 689 C C . ARG A 1 88 ? -3.290 3.113 -1.739 1.00 88.25 88 ARG A C 1
ATOM 691 O O . ARG A 1 88 ? -2.882 4.021 -2.456 1.00 88.25 88 ARG A O 1
ATOM 698 N N . VAL A 1 89 ? -4.554 2.701 -1.739 1.00 85.69 89 VAL A N 1
ATOM 699 C CA . VAL A 1 89 ? -5.621 3.349 -2.515 1.00 85.69 89 VAL A CA 1
ATOM 700 C C . VAL A 1 89 ? -6.679 3.860 -1.549 1.00 85.69 89 VAL A C 1
ATOM 702 O O . VAL A 1 89 ? -7.175 3.101 -0.717 1.00 85.69 89 VAL A O 1
ATOM 705 N N . GLU A 1 90 ? -7.006 5.146 -1.644 1.00 85.50 90 GLU A N 1
ATOM 706 C CA . GLU A 1 90 ? -8.055 5.797 -0.856 1.00 85.50 90 GLU A CA 1
ATOM 707 C C . GLU A 1 90 ? -9.319 5.982 -1.709 1.00 85.50 90 GLU A C 1
ATOM 709 O O . GLU A 1 90 ? -9.249 6.489 -2.827 1.00 85.50 90 GLU A O 1
ATOM 714 N N . TYR A 1 91 ? -10.481 5.602 -1.176 1.00 77.62 91 TYR A N 1
ATOM 715 C CA . TYR A 1 91 ? -11.774 5.664 -1.873 1.00 77.62 91 TYR A CA 1
ATOM 716 C C . TYR A 1 91 ? -12.720 6.738 -1.299 1.00 77.62 91 TYR A C 1
ATOM 718 O O . TYR A 1 91 ? -13.815 6.947 -1.828 1.00 77.62 91 TYR A O 1
ATOM 726 N N . ALA A 1 92 ? -12.348 7.414 -0.206 1.00 67.25 92 ALA A N 1
ATOM 727 C CA . ALA A 1 92 ? -13.094 8.531 0.383 1.00 67.25 92 ALA A CA 1
ATOM 728 C C . ALA A 1 92 ? -12.154 9.682 0.771 1.00 67.25 92 ALA A C 1
ATOM 730 O O . ALA A 1 92 ? -10.955 9.482 0.937 1.00 67.25 92 ALA A O 1
ATOM 731 N N . ALA A 1 93 ? -12.710 10.889 0.931 1.00 53.59 93 ALA A N 1
ATOM 732 C CA . ALA A 1 93 ? -11.950 12.051 1.380 1.00 53.59 93 ALA A CA 1
ATOM 733 C C . ALA A 1 93 ? -11.369 11.829 2.789 1.00 53.59 93 ALA A C 1
ATOM 735 O O . ALA A 1 93 ? -12.067 11.347 3.683 1.00 53.59 93 ALA A O 1
ATOM 736 N N . SER A 1 94 ? -10.098 12.214 2.938 1.00 46.81 94 SER A N 1
ATOM 737 C CA . SER A 1 94 ? -9.273 12.197 4.151 1.00 46.81 94 SER A CA 1
ATOM 738 C C . SER A 1 94 ? -10.069 12.322 5.456 1.00 46.81 94 SER A C 1
ATOM 740 O O . SER A 1 94 ? -10.706 13.341 5.724 1.00 46.81 94 SER A O 1
ATOM 742 N N . VAL A 1 95 ? -9.999 11.283 6.291 1.00 38.75 95 VAL A N 1
ATOM 743 C CA . VAL A 1 95 ? -10.476 11.332 7.676 1.00 38.75 95 VAL A CA 1
ATOM 744 C C . VAL A 1 95 ? -9.330 11.837 8.549 1.00 38.75 95 VAL A C 1
ATOM 746 O O . VAL A 1 95 ? -8.297 11.179 8.6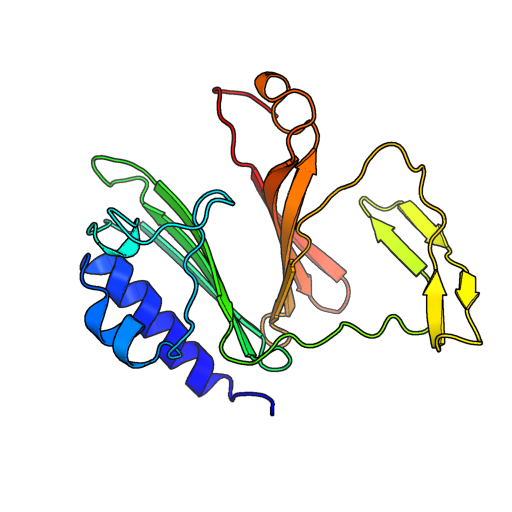75 1.00 38.75 95 VAL A O 1
ATOM 749 N N . THR A 1 96 ? -9.512 12.997 9.181 1.00 41.53 96 THR A N 1
ATOM 750 C CA . THR A 1 96 ? -8.615 13.469 10.242 1.00 41.53 96 THR A CA 1
ATOM 751 C C . THR A 1 96 ? -8.650 12.474 11.399 1.00 41.53 96 THR A C 1
ATOM 753 O O . THR A 1 96 ? -9.716 12.197 11.941 1.00 41.53 96 THR A O 1
ATOM 756 N N . ILE A 1 97 ? -7.495 11.917 11.771 1.00 38.31 97 ILE A N 1
ATOM 757 C CA . ILE A 1 97 ? -7.382 10.973 12.890 1.00 38.31 97 ILE A CA 1
ATOM 758 C C . ILE A 1 97 ? -7.586 11.747 14.206 1.00 38.31 97 ILE A C 1
ATOM 760 O O . ILE A 1 97 ? -6.771 12.626 14.496 1.00 38.31 97 ILE A O 1
ATOM 764 N N . PRO A 1 98 ? -8.621 11.447 15.016 1.00 44.34 98 PRO A N 1
ATOM 765 C CA . PRO A 1 98 ? -8.771 12.063 16.327 1.00 44.34 98 PRO A CA 1
ATOM 766 C C . PRO A 1 98 ? -7.816 11.390 17.320 1.00 44.34 98 PRO A C 1
ATOM 768 O O . PRO A 1 98 ? -7.896 10.184 17.561 1.00 44.34 98 PRO A O 1
ATOM 771 N N . TRP A 1 99 ? -6.902 12.165 17.900 1.00 45.25 99 TRP A N 1
ATOM 772 C CA . TRP A 1 99 ? -6.026 11.694 18.973 1.00 45.25 99 TRP A CA 1
ATOM 773 C C . TRP A 1 99 ? -6.777 11.775 20.307 1.00 45.25 99 TRP A C 1
ATOM 775 O O . TRP A 1 99 ? -6.990 12.868 20.826 1.00 45.25 99 TRP A O 1
ATOM 785 N N . GLY A 1 100 ? -7.196 10.624 20.840 1.00 50.97 100 GLY A N 1
ATOM 786 C CA . GLY A 1 100 ? -7.952 10.512 22.092 1.00 50.97 100 GLY A CA 1
ATOM 787 C C . GLY A 1 100 ? -7.111 10.081 23.298 1.00 50.97 100 GLY A C 1
ATOM 788 O O . GLY A 1 100 ? -5.941 9.728 23.173 1.00 50.97 100 GLY A O 1
ATOM 789 N N . LEU A 1 101 ? -7.727 10.097 24.482 1.00 49.03 101 LEU A N 1
ATOM 790 C CA . LEU A 1 101 ? -7.116 9.596 25.717 1.00 49.03 101 LEU A CA 1
ATOM 791 C C . LEU A 1 101 ? -7.060 8.052 25.736 1.00 49.03 101 LEU A C 1
ATOM 793 O O . LEU A 1 101 ? -8.004 7.419 25.262 1.00 49.03 101 LEU A O 1
ATOM 797 N N . PRO A 1 102 ? -6.030 7.438 26.358 1.00 55.62 102 PRO A N 1
ATOM 798 C CA . PRO A 1 102 ? -4.863 8.073 26.980 1.00 55.62 102 PRO A CA 1
ATOM 799 C C . PRO A 1 102 ? -3.875 8.620 25.936 1.00 55.62 102 PRO A C 1
ATOM 801 O O . PRO A 1 102 ? -3.660 7.996 24.903 1.00 55.62 102 PRO A O 1
ATOM 804 N N . CYS A 1 103 ? -3.247 9.770 26.222 1.00 57.47 103 CYS A N 1
ATOM 805 C CA . CYS A 1 103 ? -2.233 10.387 25.353 1.00 57.47 103 CYS A CA 1
ATOM 806 C C . CYS A 1 103 ? -0.905 9.616 25.395 1.00 57.47 103 CYS A C 1
ATOM 808 O O . CYS A 1 103 ? 0.126 10.162 25.785 1.00 57.47 103 CYS A O 1
ATOM 810 N N . SER A 1 104 ? -0.926 8.336 25.040 1.00 58.69 104 SER A N 1
ATOM 811 C CA . SER A 1 104 ? 0.228 7.452 25.090 1.00 58.69 104 SER A CA 1
ATOM 812 C C . SER A 1 104 ? 0.480 6.786 23.745 1.00 58.69 104 SER A C 1
ATOM 814 O O . SER A 1 104 ? -0.433 6.472 22.983 1.00 58.69 104 SER A O 1
ATOM 816 N N . ARG A 1 105 ? 1.763 6.609 23.431 1.00 55.66 105 ARG A N 1
ATOM 817 C CA . ARG A 1 105 ? 2.237 6.003 22.186 1.00 55.66 105 ARG A CA 1
ATOM 818 C C . ARG A 1 105 ? 3.381 5.046 22.494 1.00 55.66 105 ARG A C 1
ATOM 820 O O . ARG A 1 105 ? 4.244 5.365 23.308 1.00 55.66 105 ARG A O 1
ATOM 827 N N . ILE A 1 106 ? 3.383 3.891 21.832 1.00 45.03 106 ILE A N 1
ATOM 828 C CA . ILE A 1 106 ? 4.452 2.891 21.915 1.00 45.03 106 ILE A CA 1
ATOM 829 C C . ILE A 1 106 ? 5.112 2.789 20.536 1.00 45.03 106 ILE A C 1
ATOM 831 O O . ILE A 1 106 ? 4.454 2.429 19.564 1.00 45.03 106 ILE A O 1
ATOM 835 N N . GLU A 1 107 ? 6.401 3.114 20.446 1.00 46.38 107 GLU A N 1
ATOM 836 C CA . GLU A 1 107 ? 7.254 2.865 19.271 1.00 46.38 107 GLU A CA 1
ATOM 837 C C . GLU A 1 107 ? 8.477 2.080 19.717 1.00 46.38 107 GLU A C 1
A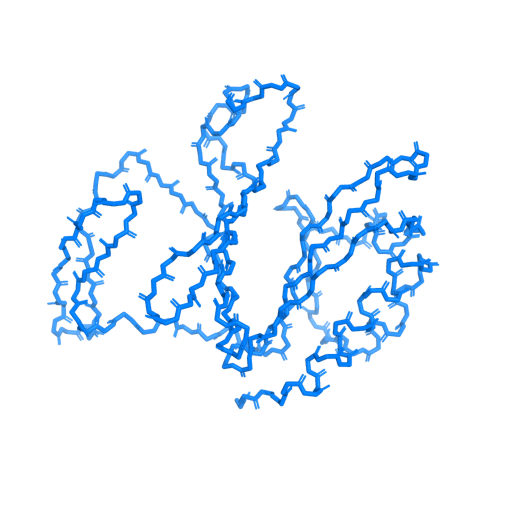TOM 839 O O . GLU A 1 107 ? 9.144 2.474 20.670 1.00 46.38 107 GLU A O 1
ATOM 844 N N . GLY A 1 108 ? 8.739 0.936 19.081 1.00 37.56 108 GLY A N 1
ATOM 845 C CA . GLY A 1 108 ? 9.890 0.093 19.424 1.00 37.56 108 GLY A CA 1
ATOM 846 C C . GLY A 1 108 ? 9.933 -0.372 20.889 1.00 37.56 108 GLY A C 1
ATOM 847 O O . GLY A 1 108 ? 11.006 -0.657 21.405 1.00 37.56 108 GLY A O 1
ATOM 848 N N . GLY A 1 109 ? 8.788 -0.411 21.584 1.00 38.75 109 GLY A N 1
ATOM 849 C CA . GLY A 1 109 ? 8.707 -0.751 23.011 1.00 38.75 109 GLY A CA 1
ATOM 850 C C . GLY A 1 109 ? 8.950 0.416 23.978 1.00 38.75 109 GLY A C 1
ATOM 851 O O . GLY A 1 109 ? 8.834 0.224 25.187 1.00 38.75 109 GLY A O 1
ATOM 852 N N . LEU A 1 110 ? 9.227 1.628 23.483 1.00 38.81 110 LEU A N 1
ATOM 853 C CA . LEU A 1 110 ? 9.334 2.827 24.311 1.00 38.81 110 LEU A CA 1
ATOM 854 C C . LEU A 1 110 ? 7.949 3.446 24.526 1.00 38.81 110 LEU A C 1
ATOM 856 O O . LEU A 1 110 ? 7.273 3.832 23.573 1.00 38.81 110 LEU A O 1
ATOM 860 N N . TYR A 1 111 ? 7.540 3.559 25.788 1.00 47.59 111 TYR A N 1
ATOM 861 C CA . TYR A 1 111 ? 6.306 4.229 26.185 1.00 47.59 111 TYR A CA 1
ATOM 862 C C . TYR A 1 111 ? 6.536 5.744 26.289 1.00 47.59 111 TYR A C 1
ATOM 864 O O . TYR A 1 111 ? 7.308 6.198 27.134 1.00 47.59 111 TYR A O 1
ATOM 872 N N . ALA A 1 112 ? 5.867 6.525 25.439 1.00 55.69 112 ALA A N 1
ATOM 873 C CA . ALA A 1 112 ? 5.936 7.985 25.438 1.00 55.69 112 ALA A CA 1
ATOM 874 C C . ALA A 1 112 ? 4.583 8.601 25.829 1.00 55.69 112 ALA A C 1
ATOM 876 O O . ALA A 1 112 ? 3.550 8.271 25.241 1.00 55.69 112 ALA A O 1
ATOM 877 N N . ASN A 1 113 ? 4.606 9.519 26.803 1.00 60.69 113 ASN A N 1
ATOM 878 C CA . ASN A 1 113 ? 3.444 10.293 27.246 1.00 60.69 113 ASN A CA 1
ATOM 879 C C . ASN A 1 113 ? 3.382 11.651 26.525 1.00 60.69 113 ASN A C 1
ATOM 881 O O . ASN A 1 113 ? 4.377 12.372 26.475 1.00 60.69 113 ASN A O 1
ATOM 885 N N . GLY A 1 114 ? 2.205 12.012 26.015 1.00 67.38 114 GLY A N 1
ATOM 886 C CA . GLY A 1 114 ? 1.857 13.358 25.552 1.00 67.38 114 GLY A CA 1
ATOM 887 C C . GLY A 1 114 ? 0.952 14.106 26.539 1.00 67.38 114 GLY A C 1
ATOM 888 O O . GLY A 1 114 ? 0.494 13.546 27.535 1.00 67.38 114 GLY A O 1
ATOM 889 N N . THR A 1 115 ? 0.665 15.369 26.234 1.00 69.12 115 THR A N 1
ATOM 890 C CA . THR A 1 115 ? -0.204 16.262 27.014 1.00 69.12 115 THR A CA 1
ATOM 891 C C . THR A 1 115 ? -1.539 16.437 26.296 1.00 69.12 115 THR A C 1
ATOM 893 O O . THR A 1 115 ? -1.561 16.707 25.103 1.00 69.12 115 THR A O 1
ATOM 896 N N . PHE A 1 116 ? -2.671 16.309 26.989 1.00 69.88 116 PHE A N 1
ATOM 897 C CA . PHE A 1 116 ? -3.977 16.596 26.387 1.00 69.88 116 PHE A CA 1
ATOM 898 C C . PHE A 1 116 ? -4.220 18.109 26.334 1.00 69.88 116 PHE A C 1
ATOM 900 O O . PHE A 1 116 ? -4.283 18.758 27.380 1.00 69.88 116 PHE A O 1
ATOM 907 N N . ASN A 1 117 ? -4.378 18.674 25.137 1.00 70.75 117 ASN A N 1
ATOM 908 C CA . ASN A 1 117 ? -4.790 20.060 24.964 1.00 70.75 117 ASN A CA 1
ATOM 909 C C . ASN A 1 117 ? -6.320 20.145 25.037 1.00 70.75 117 ASN A C 1
ATOM 911 O O . ASN A 1 117 ? -7.043 19.747 24.125 1.00 70.75 117 ASN A O 1
ATOM 915 N N . THR A 1 118 ? -6.816 20.710 26.135 1.00 74.75 118 THR A N 1
ATOM 916 C CA . THR A 1 118 ? -8.250 20.862 26.424 1.00 74.75 118 THR A CA 1
ATOM 917 C C . THR A 1 118 ? -8.968 21.865 25.521 1.00 74.75 118 THR A C 1
ATOM 919 O O . THR A 1 118 ? -10.193 21.857 25.470 1.00 74.75 118 THR A O 1
ATOM 922 N N . THR A 1 119 ? -8.230 22.715 24.804 1.00 73.31 119 THR A N 1
ATOM 923 C CA . THR A 1 119 ? -8.787 23.714 23.878 1.00 73.31 119 THR A CA 1
ATOM 924 C C . THR A 1 119 ? -9.022 23.107 22.500 1.00 73.31 119 THR A C 1
ATOM 926 O O . THR A 1 119 ? -10.044 23.367 21.874 1.00 73.31 119 THR A O 1
ATOM 929 N N . THR A 1 120 ? -8.083 22.287 22.023 1.00 64.44 120 THR A N 1
ATOM 930 C CA . THR A 1 120 ? -8.171 21.635 20.706 1.00 64.44 120 THR A CA 1
ATOM 931 C C . THR A 1 120 ? -8.794 20.242 20.771 1.00 64.44 120 THR A C 1
ATOM 933 O O . THR A 1 120 ? -9.147 19.691 19.732 1.00 64.44 120 THR A O 1
ATOM 936 N N . GLY A 1 121 ? -8.936 19.671 21.972 1.00 67.69 121 GLY A N 1
ATOM 937 C CA . GLY A 1 121 ? -9.452 18.319 22.186 1.00 67.69 121 GLY A CA 1
ATOM 938 C C . GLY A 1 121 ? -8.492 17.215 21.735 1.00 67.69 121 GLY A C 1
ATOM 939 O O . GLY A 1 121 ? -8.931 16.083 21.561 1.00 67.69 121 GLY A O 1
ATOM 940 N N . ASN A 1 122 ? -7.209 17.534 21.530 1.00 57.62 122 ASN A N 1
ATOM 941 C CA . ASN A 1 122 ? -6.211 16.622 20.970 1.00 57.62 122 ASN A CA 1
ATOM 942 C C . ASN A 1 122 ? -5.042 16.386 21.930 1.00 57.62 122 ASN A C 1
ATOM 944 O O . ASN A 1 122 ? -4.660 17.259 22.708 1.00 57.62 122 ASN A O 1
ATOM 948 N N . CYS A 1 123 ? -4.417 15.215 21.826 1.00 61.66 123 CYS A N 1
ATOM 949 C CA . CYS A 1 123 ? -3.134 14.948 22.470 1.00 61.66 123 CYS A CA 1
ATOM 950 C C . CYS A 1 123 ? -1.972 15.611 21.708 1.00 61.66 123 CYS A C 1
ATOM 952 O O . CYS A 1 123 ? -1.769 15.354 20.523 1.00 61.66 123 CYS A O 1
ATOM 954 N N . GLU A 1 124 ? -1.166 16.405 22.406 1.00 61.66 124 GLU A N 1
ATOM 955 C CA . GLU A 1 124 ? 0.057 17.050 21.929 1.00 61.66 124 GLU A CA 1
ATOM 956 C C . GLU A 1 124 ? 1.279 16.308 22.493 1.00 61.66 124 GLU A C 1
ATOM 958 O O . GLU A 1 124 ? 1.496 16.259 23.704 1.00 61.66 124 GLU A O 1
ATOM 963 N N . GLN A 1 125 ? 2.082 15.678 21.632 1.00 59.78 125 GLN A N 1
ATOM 964 C CA . GLN A 1 125 ? 3.307 14.982 22.049 1.00 59.78 125 GLN A CA 1
ATOM 965 C C . GLN A 1 125 ? 4.516 15.925 22.028 1.00 59.78 125 GLN A C 1
ATOM 967 O O . GLN A 1 125 ? 4.703 16.671 21.070 1.00 59.78 125 GLN A O 1
ATOM 972 N N . SER A 1 126 ? 5.381 15.827 23.042 1.00 49.50 126 SER A N 1
ATOM 973 C CA . SER A 1 126 ? 6.701 16.469 23.044 1.00 49.50 126 SER A CA 1
ATOM 974 C C . SER A 1 126 ? 7.754 15.429 22.653 1.00 49.50 126 SER A C 1
ATOM 976 O O . SER A 1 126 ? 8.215 14.643 23.478 1.00 49.50 126 SER A O 1
ATOM 978 N N . LEU A 1 127 ? 8.058 15.359 21.357 1.00 43.53 127 LEU A N 1
ATOM 979 C CA . LEU A 1 127 ? 9.109 14.504 20.800 1.00 43.53 127 LEU A CA 1
ATOM 980 C C . LEU A 1 127 ? 10.450 15.261 20.799 1.00 43.53 127 LEU A C 1
ATOM 982 O O . LEU A 1 127 ? 10.447 16.492 20.709 1.00 43.53 127 LEU A O 1
ATOM 986 N N . PRO A 1 128 ? 11.610 14.577 20.811 1.00 46.56 128 PRO A N 1
ATOM 987 C CA . PRO A 1 128 ? 12.842 15.201 20.343 1.00 46.56 128 PRO A CA 1
ATOM 988 C C . PRO A 1 128 ? 12.625 15.696 18.904 1.00 46.56 128 PRO A C 1
ATOM 990 O O . PRO A 1 128 ? 12.335 14.922 17.995 1.00 46.56 128 PRO A O 1
ATOM 993 N N . SER A 1 129 ? 12.735 17.008 18.699 1.00 45.12 129 SER A N 1
ATOM 994 C CA . SER A 1 129 ? 12.350 17.699 17.457 1.00 45.12 129 SER A CA 1
ATOM 995 C C . SER A 1 129 ? 13.276 17.438 16.263 1.00 45.12 129 SER A C 1
ATOM 997 O O . SER A 1 129 ? 13.077 18.002 15.189 1.00 45.12 129 SER A O 1
ATOM 999 N N . THR A 1 130 ? 14.311 16.615 16.434 1.00 52.56 130 THR A N 1
ATOM 1000 C CA . THR A 1 130 ? 15.381 16.440 15.447 1.00 52.56 130 THR A CA 1
ATOM 1001 C C . THR A 1 130 ? 15.094 15.361 14.408 1.00 52.56 130 THR A C 1
ATOM 1003 O O . THR A 1 130 ? 15.673 15.425 13.324 1.00 52.56 130 THR A O 1
ATOM 1006 N N . ILE A 1 131 ? 14.207 14.401 14.698 1.00 56.28 131 ILE A N 1
ATOM 1007 C CA . ILE A 1 131 ? 13.819 13.334 13.765 1.00 56.28 131 ILE A CA 1
ATOM 1008 C C . ILE A 1 131 ? 12.335 13.478 13.448 1.00 56.28 131 ILE A C 1
ATOM 1010 O O . ILE A 1 131 ? 11.455 13.097 14.217 1.00 56.28 131 ILE A O 1
ATOM 1014 N N . ILE A 1 132 ? 12.062 14.055 12.283 1.00 63.97 132 ILE A N 1
ATOM 1015 C CA . ILE A 1 132 ? 10.715 14.190 11.746 1.00 63.97 132 ILE A CA 1
ATOM 1016 C C . ILE A 1 132 ? 10.524 13.034 10.774 1.00 63.97 132 ILE A C 1
ATOM 1018 O O . ILE A 1 132 ? 11.167 13.015 9.733 1.00 63.97 132 ILE A O 1
ATOM 1022 N N . VAL A 1 133 ? 9.648 12.088 11.116 1.00 72.25 133 VAL A N 1
ATOM 1023 C CA . VAL A 1 133 ? 9.183 11.031 10.203 1.00 72.25 133 VAL A CA 1
ATOM 1024 C C . VAL A 1 133 ? 7.938 11.554 9.475 1.00 72.25 133 VAL A C 1
ATOM 1026 O O . VAL A 1 133 ? 6.861 11.517 10.074 1.00 72.25 133 VAL A O 1
ATOM 1029 N N . PRO A 1 134 ? 8.033 12.167 8.283 1.00 71.31 134 PRO A N 1
ATOM 1030 C CA . PRO A 1 134 ? 6.869 12.654 7.542 1.00 71.31 134 PRO A CA 1
ATOM 1031 C C . PRO A 1 134 ? 6.063 11.505 6.919 1.00 71.31 134 PRO A C 1
ATOM 1033 O O . PRO A 1 134 ? 6.410 10.335 7.062 1.00 71.31 134 PRO A O 1
ATOM 1036 N N . TYR A 1 135 ? 4.982 11.855 6.211 1.00 78.25 135 TYR A N 1
ATOM 1037 C CA . TYR A 1 135 ? 4.269 10.929 5.319 1.00 78.25 135 TYR A CA 1
ATOM 1038 C C . TYR A 1 135 ? 3.704 9.691 6.027 1.00 78.25 135 TYR A C 1
ATOM 1040 O O . TYR A 1 135 ? 3.788 8.585 5.516 1.00 78.25 135 TYR A O 1
ATOM 1048 N N . ARG A 1 136 ? 3.158 9.877 7.238 1.00 75.06 136 ARG A N 1
ATOM 1049 C CA . ARG A 1 136 ? 2.594 8.776 8.027 1.00 75.06 136 ARG A CA 1
ATOM 1050 C C . ARG A 1 136 ? 1.168 8.489 7.594 1.00 75.06 136 ARG A C 1
ATOM 1052 O O . ARG A 1 136 ? 0.278 9.305 7.840 1.00 75.06 136 ARG A O 1
ATOM 1059 N N . TRP A 1 137 ? 0.947 7.311 7.039 1.00 79.69 137 TRP A N 1
ATOM 1060 C CA . TRP A 1 137 ? -0.375 6.827 6.680 1.00 79.69 137 TRP A CA 1
ATOM 1061 C C . TRP A 1 137 ? -0.593 5.423 7.211 1.00 79.69 137 TRP A C 1
ATOM 1063 O O . TRP A 1 137 ? 0.327 4.617 7.251 1.00 79.69 137 TRP A O 1
ATOM 1073 N N . TYR A 1 138 ? -1.825 5.141 7.615 1.00 83.62 138 TYR A N 1
ATOM 1074 C CA . TYR A 1 138 ? -2.191 3.885 8.253 1.00 83.62 138 TYR A CA 1
ATOM 1075 C C . TYR A 1 138 ? -3.288 3.214 7.440 1.00 83.62 138 TYR A C 1
ATOM 1077 O O . TYR A 1 138 ? -4.225 3.886 6.995 1.00 83.62 138 TYR A O 1
ATOM 1085 N N . VAL A 1 139 ? -3.193 1.899 7.300 1.00 84.88 139 VAL A N 1
ATOM 1086 C CA . VAL A 1 139 ? -4.287 1.051 6.830 1.00 84.88 139 VAL A CA 1
ATOM 1087 C C . VAL A 1 139 ? -4.514 -0.021 7.886 1.00 84.88 139 VAL A C 1
ATOM 1089 O O . VAL A 1 139 ? -3.607 -0.792 8.190 1.00 84.88 139 VAL A O 1
ATOM 1092 N N . VAL A 1 140 ? -5.703 -0.031 8.490 1.00 90.06 140 VAL A N 1
ATOM 1093 C CA . VAL A 1 140 ? -6.059 -0.962 9.570 1.00 90.06 140 VAL A CA 1
ATOM 1094 C C . VAL A 1 140 ? -7.131 -1.925 9.077 1.00 90.06 140 VAL A C 1
ATOM 1096 O O . VAL A 1 140 ? -8.216 -1.494 8.706 1.00 90.06 140 VAL A O 1
ATOM 1099 N N . ASP A 1 141 ? -6.849 -3.224 9.116 1.00 90.56 141 ASP A N 1
ATOM 1100 C CA . ASP A 1 141 ? -7.822 -4.287 8.859 1.00 90.56 141 ASP A CA 1
ATOM 1101 C C . ASP A 1 141 ? -8.096 -5.030 10.166 1.00 90.56 141 ASP A C 1
ATOM 1103 O O . ASP A 1 141 ? -7.306 -5.866 10.603 1.00 90.56 141 ASP A O 1
ATOM 1107 N N . GLU A 1 142 ? -9.207 -4.684 10.817 1.00 86.69 142 GLU A N 1
ATOM 1108 C CA . GLU A 1 142 ? -9.583 -5.218 12.131 1.00 86.69 142 GLU A CA 1
ATOM 1109 C C . GLU A 1 142 ? -9.926 -6.711 12.088 1.00 86.69 142 GLU A C 1
ATOM 1111 O O . GLU A 1 142 ? -9.618 -7.438 13.029 1.00 86.69 142 GLU A O 1
ATOM 1116 N N . GLU A 1 143 ? -10.512 -7.189 10.987 1.00 87.50 143 GLU A N 1
ATOM 1117 C CA . GLU A 1 143 ? -10.880 -8.600 10.817 1.00 87.50 143 GLU A CA 1
ATOM 1118 C C . GLU A 1 143 ? -9.636 -9.467 10.625 1.00 87.50 143 GLU A C 1
ATOM 1120 O O . GLU A 1 143 ? -9.516 -10.552 11.196 1.00 87.50 143 GLU A O 1
ATOM 1125 N N . ALA A 1 144 ? -8.665 -8.953 9.870 1.00 87.56 144 ALA A N 1
ATOM 1126 C CA . ALA A 1 144 ? -7.342 -9.540 9.821 1.00 87.56 144 ALA A CA 1
ATOM 1127 C C . ALA A 1 144 ? -6.529 -9.228 11.088 1.00 87.56 144 ALA A C 1
ATOM 1129 O O . ALA A 1 144 ? -5.495 -9.835 11.289 1.00 87.56 144 ALA A O 1
ATOM 1130 N N . GLY A 1 145 ? -6.909 -8.295 11.957 1.00 89.44 145 GLY A N 1
ATOM 1131 C CA . GLY A 1 145 ? -6.041 -7.857 13.053 1.00 89.44 145 GLY A CA 1
ATOM 1132 C C . GLY A 1 145 ? -4.672 -7.370 12.557 1.00 89.44 145 GLY A C 1
ATOM 1133 O O . GLY A 1 145 ? -3.650 -7.707 13.145 1.00 89.44 145 GLY A O 1
ATOM 1134 N N . VAL A 1 146 ? -4.619 -6.639 11.442 1.00 92.38 146 VAL A N 1
ATOM 1135 C CA . VAL A 1 146 ? -3.376 -6.106 10.858 1.00 92.38 146 VAL A CA 1
ATOM 1136 C C . VAL A 1 146 ? -3.442 -4.588 10.790 1.00 92.38 146 VAL A C 1
ATOM 1138 O O . VAL A 1 146 ? -4.474 -4.020 10.443 1.00 92.38 146 VAL A O 1
ATOM 1141 N N . VAL A 1 147 ? -2.324 -3.929 11.072 1.00 91.12 147 VAL A N 1
ATOM 1142 C CA . VAL A 1 147 ? -2.093 -2.531 10.706 1.00 91.12 147 VAL A CA 1
ATOM 1143 C C . VAL A 1 147 ? -0.858 -2.455 9.830 1.00 91.12 147 VAL A C 1
ATOM 1145 O O . VAL A 1 147 ? 0.160 -3.042 10.172 1.00 91.12 147 VAL A O 1
ATOM 1148 N N . ASP A 1 148 ? -0.944 -1.736 8.721 1.00 92.75 148 ASP A N 1
ATOM 1149 C CA . ASP A 1 148 ? 0.228 -1.310 7.967 1.00 92.75 148 ASP A CA 1
ATOM 1150 C C . ASP A 1 148 ? 0.422 0.202 8.090 1.00 92.75 148 ASP A C 1
ATOM 1152 O O . ASP A 1 148 ? -0.544 0.976 8.118 1.00 92.75 148 ASP A O 1
ATOM 1156 N N . MET A 1 149 ? 1.680 0.607 8.217 1.00 89.75 149 MET A N 1
ATOM 1157 C CA . MET A 1 149 ? 2.111 1.983 8.406 1.00 89.75 149 MET A CA 1
ATOM 1158 C C . MET A 1 149 ? 3.071 2.372 7.296 1.00 89.75 149 MET A C 1
ATOM 1160 O O . MET A 1 149 ? 4.226 1.971 7.333 1.00 89.75 149 MET A O 1
ATOM 1164 N N . PHE A 1 150 ? 2.636 3.230 6.381 1.00 84.69 150 PHE A N 1
ATOM 1165 C CA . PHE A 1 150 ? 3.536 3.905 5.456 1.00 84.69 150 PHE A CA 1
ATOM 1166 C C . PHE A 1 150 ? 4.147 5.104 6.136 1.00 84.69 150 PHE A C 1
ATOM 1168 O O . PHE A 1 150 ? 3.425 5.913 6.723 1.00 84.69 150 PHE A O 1
ATOM 1175 N N . VAL A 1 151 ? 5.457 5.242 6.027 1.00 86.00 151 VAL A N 1
ATOM 1176 C CA . VAL A 1 151 ? 6.183 6.379 6.562 1.00 86.00 151 VAL A CA 1
ATOM 1177 C C . VAL A 1 151 ? 7.261 6.819 5.582 1.00 86.00 151 VAL A C 1
ATOM 1179 O O . VAL A 1 151 ? 7.768 6.047 4.774 1.00 86.00 151 VAL A O 1
ATOM 1182 N N . GLY A 1 152 ? 7.627 8.092 5.653 1.00 86.69 152 GLY A N 1
ATOM 1183 C CA . GLY A 1 152 ? 8.887 8.560 5.106 1.00 86.69 152 GLY A CA 1
ATOM 1184 C C . GLY A 1 152 ? 9.939 8.509 6.204 1.00 86.69 152 GLY A C 1
ATOM 1185 O O . GLY A 1 152 ? 9.967 9.414 7.037 1.00 86.69 152 GLY A O 1
ATOM 1186 N N . PHE A 1 153 ? 10.781 7.478 6.236 1.00 84.25 153 PHE A N 1
ATOM 1187 C CA . PHE A 1 153 ? 11.776 7.301 7.289 1.00 84.25 153 PHE A CA 1
ATOM 1188 C C . PHE A 1 153 ? 13.069 8.076 6.966 1.00 84.25 153 PHE A C 1
ATOM 1190 O O . PHE A 1 153 ? 13.789 7.734 6.021 1.00 84.25 153 PHE A O 1
ATOM 1197 N N . PRO A 1 154 ? 13.392 9.157 7.703 1.00 78.25 154 PRO A N 1
ATOM 1198 C CA . PRO A 1 154 ? 14.612 9.922 7.475 1.00 78.25 154 PRO A CA 1
ATOM 1199 C C . PRO A 1 154 ? 15.843 9.123 7.912 1.00 78.25 154 PRO A C 1
ATOM 1201 O O . PRO A 1 154 ? 15.881 8.560 9.004 1.00 78.25 154 PRO A O 1
ATOM 1204 N N . GLY A 1 155 ? 16.882 9.123 7.078 1.00 76.50 155 GLY A N 1
ATOM 1205 C CA . GLY A 1 155 ? 18.151 8.458 7.393 1.00 76.50 155 GLY A CA 1
ATOM 1206 C C . GLY A 1 155 ? 18.143 6.936 7.221 1.00 76.50 155 GLY A C 1
ATOM 1207 O O . GLY A 1 155 ? 19.136 6.304 7.573 1.00 76.50 155 GLY A O 1
ATOM 1208 N N . LEU A 1 156 ? 17.066 6.374 6.658 1.00 79.50 156 LEU A N 1
ATOM 1209 C CA . LEU A 1 156 ? 16.996 4.973 6.231 1.00 79.50 156 LEU A CA 1
ATOM 1210 C C . LEU A 1 156 ? 18.038 4.664 5.153 1.00 79.50 156 LEU A C 1
ATOM 1212 O O . LEU A 1 156 ? 18.687 3.636 5.213 1.00 79.50 156 LEU A O 1
ATOM 1216 N N . ASP A 1 157 ? 18.235 5.583 4.203 1.00 85.12 157 ASP A N 1
ATOM 1217 C CA . ASP A 1 157 ? 19.329 5.522 3.239 1.00 85.12 157 ASP A CA 1
ATOM 1218 C C . ASP A 1 157 ? 20.296 6.684 3.489 1.00 85.12 157 ASP A C 1
ATOM 1220 O O . ASP A 1 157 ? 19.997 7.850 3.214 1.00 85.12 157 ASP A O 1
ATOM 1224 N N . ARG A 1 158 ? 21.487 6.366 4.008 1.00 81.75 158 ARG A N 1
ATOM 1225 C CA . ARG A 1 158 ? 22.509 7.370 4.352 1.00 81.75 158 ARG A CA 1
ATOM 1226 C C . ARG A 1 158 ? 23.002 8.161 3.142 1.00 81.75 158 ARG A C 1
ATOM 1228 O O . ARG A 1 158 ? 23.473 9.286 3.312 1.00 81.75 158 ARG A O 1
ATOM 1235 N N . THR A 1 159 ? 22.890 7.611 1.932 1.00 86.62 159 THR A N 1
ATOM 1236 C CA . THR A 1 159 ? 23.276 8.314 0.698 1.00 86.62 159 THR A CA 1
ATOM 1237 C C . THR A 1 159 ? 22.292 9.414 0.323 1.00 86.62 159 THR A C 1
ATOM 1239 O O . THR A 1 159 ? 22.655 10.353 -0.379 1.00 86.62 159 THR A O 1
ATOM 1242 N N . GLN A 1 160 ? 21.070 9.343 0.851 1.00 86.69 160 GLN A N 1
ATOM 1243 C CA . GLN A 1 160 ? 20.006 10.317 0.623 1.00 86.69 160 GLN A CA 1
ATOM 1244 C C . GLN A 1 160 ? 20.003 11.429 1.690 1.00 86.69 160 GLN A C 1
ATOM 1246 O O . GLN A 1 160 ? 19.130 12.302 1.719 1.00 86.69 160 GLN A O 1
ATOM 1251 N N . GLY A 1 161 ? 21.004 11.437 2.578 1.00 85.12 161 GLY A N 1
ATOM 1252 C CA . GLY A 1 161 ? 21.169 12.442 3.620 1.00 85.12 161 GLY A CA 1
ATOM 1253 C C . GLY A 1 161 ? 20.004 12.436 4.608 1.00 85.12 161 GLY A C 1
ATOM 1254 O O . GLY A 1 161 ? 19.848 11.509 5.396 1.00 85.12 161 GLY A O 1
ATOM 1255 N N . LYS A 1 162 ? 19.204 13.508 4.600 1.00 80.25 162 LYS A N 1
ATOM 1256 C CA . LYS A 1 162 ? 18.016 13.657 5.459 1.00 80.25 162 LYS A CA 1
ATOM 1257 C C . LYS A 1 162 ? 16.702 13.433 4.712 1.00 80.25 162 LYS A C 1
ATOM 1259 O O . LYS A 1 162 ? 15.644 13.679 5.290 1.00 80.25 162 LYS A O 1
ATOM 1264 N N . ALA A 1 163 ? 16.754 13.031 3.441 1.00 85.31 163 ALA A N 1
ATOM 1265 C CA . ALA A 1 163 ? 15.541 12.743 2.699 1.00 85.31 163 ALA A CA 1
ATOM 1266 C C . ALA A 1 163 ? 14.773 11.595 3.388 1.00 85.31 163 ALA A C 1
ATOM 1268 O O . ALA A 1 163 ? 15.386 10.609 3.809 1.00 85.31 163 ALA A O 1
ATOM 1269 N N . PRO A 1 164 ? 13.451 11.732 3.556 1.00 85.31 164 PRO A N 1
ATOM 1270 C CA . PRO A 1 164 ? 12.617 10.677 4.109 1.00 85.31 164 PRO A CA 1
ATOM 1271 C C . PRO A 1 164 ? 12.394 9.588 3.056 1.00 85.31 164 PRO A C 1
ATOM 1273 O O . PRO A 1 164 ? 11.713 9.813 2.054 1.00 85.31 164 PRO A O 1
ATOM 1276 N N . MET A 1 165 ? 12.962 8.408 3.284 1.00 88.44 165 MET A N 1
ATOM 1277 C CA . MET A 1 165 ? 12.835 7.286 2.356 1.00 88.44 165 MET A CA 1
ATOM 1278 C C . MET A 1 165 ? 11.508 6.556 2.557 1.00 88.44 165 MET A C 1
ATOM 1280 O O . MET A 1 165 ? 11.082 6.423 3.703 1.00 88.44 165 MET A O 1
ATOM 1284 N N . PRO A 1 166 ? 10.842 6.088 1.486 1.00 88.00 166 PRO A N 1
ATOM 1285 C CA . PRO A 1 166 ? 9.644 5.271 1.627 1.00 88.00 166 PRO A CA 1
ATOM 1286 C C . PRO A 1 166 ? 9.931 4.019 2.459 1.00 88.00 166 PRO A C 1
ATOM 1288 O O . PRO A 1 166 ? 10.855 3.265 2.152 1.00 88.00 166 PRO A O 1
ATOM 1291 N N . ASP A 1 167 ? 9.128 3.812 3.493 1.00 87.12 167 ASP A N 1
ATOM 1292 C CA . ASP A 1 167 ? 9.194 2.653 4.374 1.00 87.12 167 ASP A CA 1
ATOM 1293 C C . ASP A 1 167 ? 7.767 2.221 4.733 1.00 87.12 167 ASP A C 1
ATOM 1295 O O . ASP A 1 167 ? 6.863 3.063 4.829 1.00 87.12 167 ASP A O 1
ATOM 1299 N N . SER A 1 168 ? 7.546 0.924 4.915 1.00 89.88 168 SER A N 1
ATOM 1300 C CA . SER A 1 168 ? 6.284 0.405 5.437 1.00 89.88 168 SER A CA 1
ATOM 1301 C C . SER A 1 168 ? 6.500 -0.597 6.565 1.00 89.88 168 SER A C 1
ATOM 1303 O O . SER A 1 168 ? 7.487 -1.336 6.598 1.00 89.88 168 SER A O 1
ATOM 1305 N N . HIS A 1 169 ? 5.569 -0.612 7.515 1.00 88.19 169 HIS A N 1
ATOM 1306 C CA . HIS A 1 169 ? 5.586 -1.521 8.654 1.00 88.19 169 HIS A CA 1
ATOM 1307 C C . HIS A 1 169 ? 4.222 -2.176 8.830 1.00 88.19 169 HIS A C 1
ATOM 1309 O O . HIS A 1 169 ? 3.308 -1.599 9.427 1.00 88.19 169 HIS A O 1
ATOM 1315 N N . LEU A 1 170 ? 4.126 -3.426 8.397 1.00 89.44 170 LEU A N 1
ATOM 1316 C CA . LEU A 1 170 ? 2.966 -4.269 8.601 1.00 89.44 170 LEU A CA 1
ATOM 1317 C C . LEU A 1 170 ? 3.105 -5.023 9.922 1.00 89.44 170 LEU A C 1
ATOM 1319 O O . LEU A 1 170 ? 4.059 -5.764 10.151 1.00 89.44 170 LEU A O 1
ATOM 1323 N N . ILE A 1 171 ? 2.125 -4.860 10.802 1.00 88.75 171 ILE A N 1
ATOM 1324 C CA . ILE A 1 171 ? 2.077 -5.448 12.136 1.00 88.75 171 ILE A CA 1
ATOM 1325 C C . ILE A 1 171 ? 0.788 -6.256 12.275 1.00 88.75 171 ILE A C 1
ATOM 1327 O O . ILE A 1 171 ? -0.314 -5.725 12.144 1.00 88.75 171 ILE A O 1
ATOM 1331 N N . ARG A 1 172 ? 0.916 -7.544 12.602 1.00 86.06 172 ARG A N 1
ATOM 1332 C CA . ARG A 1 172 ? -0.204 -8.432 12.941 1.00 86.06 172 ARG A CA 1
ATOM 1333 C C . ARG A 1 172 ? -0.398 -8.485 14.451 1.00 86.06 172 ARG A C 1
ATOM 1335 O O . ARG A 1 172 ? 0.531 -8.817 15.190 1.00 86.06 172 ARG A O 1
ATOM 1342 N N . VAL A 1 173 ? -1.627 -8.251 14.892 1.00 82.88 173 VAL A N 1
ATOM 1343 C CA . VAL A 1 173 ? -2.095 -8.353 16.272 1.00 82.88 173 VAL A CA 1
ATOM 1344 C C . VAL A 1 173 ? -3.081 -9.515 16.393 1.00 82.88 173 VAL A C 1
ATOM 1346 O O . VAL A 1 173 ? -4.115 -9.548 15.735 1.00 82.88 173 VAL A O 1
ATOM 1349 N N . GLU A 1 174 ? -2.785 -10.468 17.274 1.00 78.94 174 GLU A N 1
ATOM 1350 C CA . GLU A 1 174 ? -3.655 -11.605 17.583 1.00 78.94 174 GLU A CA 1
ATOM 1351 C C . GLU A 1 174 ? -3.900 -11.684 19.089 1.00 78.94 174 GLU A C 1
ATOM 1353 O O . GLU A 1 174 ? -2.962 -11.642 19.886 1.00 78.94 174 GLU A O 1
ATOM 1358 N N . GLY A 1 175 ? -5.170 -11.770 19.500 1.00 75.00 175 GLY A N 1
ATOM 1359 C CA . GLY A 1 175 ? -5.535 -11.820 20.922 1.00 75.00 175 GLY A CA 1
ATOM 1360 C C . GLY A 1 175 ? -5.008 -10.626 21.731 1.00 75.00 175 GLY A C 1
ATOM 1361 O O . GLY A 1 175 ? -4.615 -10.790 22.884 1.00 75.00 175 GLY A O 1
ATOM 1362 N N . GLY A 1 176 ? -4.926 -9.444 21.106 1.00 73.06 176 GLY A N 1
ATOM 1363 C CA . GLY A 1 176 ? -4.386 -8.226 21.718 1.00 73.06 176 GLY A CA 1
ATOM 1364 C C . GLY A 1 176 ? -2.856 -8.172 21.826 1.00 73.06 176 GLY A C 1
ATOM 1365 O O . GLY A 1 176 ? -2.333 -7.269 22.474 1.00 73.06 176 GLY A O 1
ATOM 1366 N N . LYS A 1 177 ? -2.123 -9.113 21.216 1.00 59.25 177 LYS A N 1
ATOM 1367 C CA . LYS A 1 177 ? -0.652 -9.154 21.223 1.00 59.25 177 LYS A CA 1
ATOM 1368 C C . LYS A 1 177 ? -0.096 -9.031 19.812 1.00 59.25 177 LYS A C 1
ATOM 1370 O O . LYS A 1 177 ? -0.607 -9.665 18.894 1.00 59.25 177 LYS A O 1
ATOM 1375 N N . ILE A 1 178 ? 0.981 -8.266 19.645 1.00 71.88 178 ILE A N 1
ATOM 1376 C CA . ILE A 1 178 ? 1.719 -8.233 18.379 1.00 71.88 178 ILE A CA 1
ATOM 1377 C C . ILE A 1 178 ? 2.415 -9.581 18.186 1.00 71.88 178 ILE A C 1
ATOM 1379 O O . ILE A 1 178 ? 3.119 -10.047 19.082 1.00 71.88 178 ILE A O 1
ATOM 1383 N N . LYS A 1 179 ? 2.201 -10.205 17.029 1.00 70.25 179 LYS A N 1
ATOM 1384 C CA . LYS A 1 179 ? 2.705 -11.548 16.726 1.00 70.25 179 LYS A CA 1
ATOM 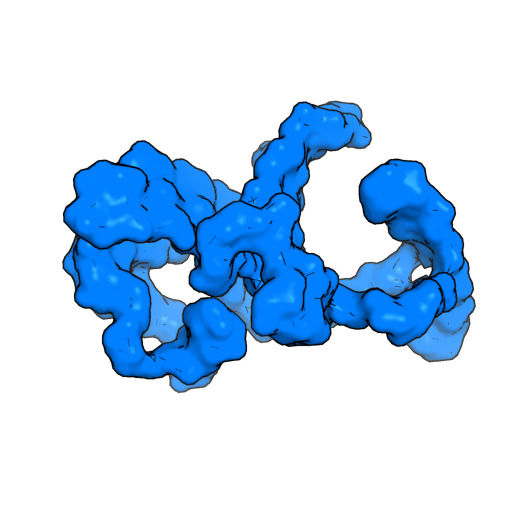1385 C C . LYS A 1 179 ? 3.669 -11.575 15.546 1.00 70.25 179 LYS A C 1
ATOM 1387 O O . LYS A 1 179 ? 4.660 -12.294 15.605 1.00 70.25 179 LYS A O 1
ATOM 1392 N N . TYR A 1 180 ? 3.398 -10.785 14.510 1.00 72.31 180 TYR A N 1
ATOM 1393 C CA . TYR A 1 180 ? 4.250 -10.692 13.327 1.00 72.31 180 TYR A CA 1
ATOM 1394 C C . TYR A 1 180 ? 4.484 -9.232 12.966 1.00 72.31 180 TYR A C 1
ATOM 1396 O O . TYR A 1 180 ? 3.588 -8.401 13.113 1.00 72.31 180 TYR A O 1
ATOM 1404 N N . MET A 1 181 ? 5.695 -8.948 12.504 1.00 81.06 181 MET A N 1
ATOM 1405 C CA . MET A 1 181 ? 6.088 -7.667 11.942 1.00 81.06 181 MET A CA 1
ATOM 1406 C C . MET A 1 181 ? 6.791 -7.946 10.618 1.00 81.06 181 MET A C 1
ATOM 1408 O O . MET A 1 181 ? 7.641 -8.833 10.553 1.00 81.06 181 MET A O 1
ATOM 1412 N N . HIS A 1 182 ? 6.422 -7.205 9.585 1.00 81.75 182 HIS A N 1
ATOM 1413 C CA . HIS A 1 182 ? 7.017 -7.266 8.259 1.00 81.75 182 HIS A CA 1
ATOM 1414 C C . HIS A 1 182 ? 7.278 -5.837 7.813 1.00 81.75 182 HIS A C 1
ATOM 1416 O O . HIS A 1 182 ? 6.373 -5.007 7.847 1.00 81.75 182 HIS A O 1
ATOM 1422 N N . THR A 1 183 ? 8.524 -5.531 7.479 1.00 83.25 183 THR A N 1
ATOM 1423 C CA . THR A 1 183 ? 8.966 -4.158 7.219 1.00 83.25 183 THR A CA 1
ATOM 1424 C C . THR A 1 183 ? 9.616 -4.065 5.857 1.00 83.25 183 THR A C 1
ATOM 1426 O O . THR A 1 183 ? 10.423 -4.929 5.508 1.00 83.25 183 THR A O 1
ATOM 1429 N N . TRP A 1 184 ? 9.274 -3.024 5.108 1.00 81.19 184 TRP A N 1
ATOM 1430 C CA . TRP A 1 184 ? 9.738 -2.818 3.744 1.00 81.19 184 TRP A CA 1
ATOM 1431 C C . TRP A 1 184 ? 10.321 -1.440 3.561 1.00 81.19 184 TRP A C 1
ATOM 1433 O O . TRP A 1 184 ? 9.596 -0.455 3.473 1.00 81.19 184 TRP A O 1
ATOM 1443 N N . SER A 1 185 ? 11.634 -1.417 3.398 1.00 83.94 185 SER A N 1
ATOM 1444 C CA . SER A 1 185 ? 12.416 -0.201 3.266 1.00 83.94 185 SER A CA 1
ATOM 1445 C C . SER A 1 185 ? 12.893 -0.032 1.830 1.00 83.94 185 SER A C 1
ATOM 1447 O O . SER A 1 185 ? 13.563 -0.909 1.281 1.00 83.94 185 SER A O 1
ATOM 1449 N N . SER A 1 186 ? 12.571 1.103 1.210 1.00 84.19 186 SER A N 1
ATOM 1450 C CA . SER A 1 186 ? 13.076 1.440 -0.121 1.00 84.19 186 SER A CA 1
ATOM 1451 C C . SER A 1 186 ? 14.478 2.043 -0.026 1.00 84.19 186 SER A C 1
ATOM 1453 O O . SER A 1 186 ? 14.655 3.144 0.498 1.00 84.19 186 SER A O 1
ATOM 1455 N N . CYS A 1 187 ? 15.462 1.360 -0.610 1.00 81.56 187 CYS A N 1
ATOM 1456 C CA . CYS A 1 187 ? 16.840 1.835 -0.728 1.00 81.56 187 CYS A CA 1
ATOM 1457 C C . CYS A 1 187 ? 17.145 2.361 -2.137 1.00 81.56 187 CYS A C 1
ATOM 1459 O O . CYS A 1 187 ? 16.759 1.736 -3.123 1.00 81.56 187 CYS A O 1
ATOM 1461 N N . VAL A 1 188 ? 17.897 3.461 -2.245 1.00 85.56 188 VAL A N 1
ATOM 1462 C CA . VAL A 1 188 ? 18.444 3.936 -3.532 1.00 85.56 188 VAL A CA 1
ATOM 1463 C C . VAL A 1 188 ? 19.731 3.193 -3.873 1.00 85.56 188 VAL A C 1
ATOM 1465 O O . VAL A 1 188 ? 19.986 2.897 -5.040 1.00 85.56 188 VAL A O 1
ATOM 1468 N N . VAL A 1 189 ? 20.534 2.861 -2.859 1.00 82.62 189 VAL A N 1
ATOM 1469 C CA . VAL A 1 189 ? 21.741 2.041 -3.018 1.00 82.62 189 VAL A CA 1
ATOM 1470 C C . VAL A 1 189 ? 21.598 0.682 -2.326 1.00 82.62 189 VAL A C 1
ATOM 1472 O O . VAL A 1 189 ? 20.961 0.595 -1.276 1.00 82.62 189 VAL A O 1
ATOM 1475 N N . PRO A 1 190 ? 22.203 -0.397 -2.856 1.00 78.88 190 PRO A N 1
ATOM 1476 C CA . PRO A 1 190 ? 22.203 -1.689 -2.175 1.00 78.88 190 PRO A CA 1
ATOM 1477 C C . PRO A 1 190 ? 22.767 -1.593 -0.747 1.00 78.88 190 PRO A C 1
ATOM 1479 O O . PRO A 1 190 ? 23.830 -1.010 -0.541 1.00 78.88 190 PRO A O 1
ATOM 1482 N N . GLY A 1 191 ? 22.074 -2.202 0.222 1.00 73.75 191 GLY A N 1
ATOM 1483 C CA . GLY A 1 191 ? 22.527 -2.286 1.617 1.00 73.75 191 GLY A CA 1
ATOM 1484 C C . GLY A 1 191 ? 22.391 -0.988 2.418 1.00 73.75 191 GLY A C 1
ATOM 1485 O O . GLY A 1 191 ? 23.278 -0.675 3.206 1.00 73.75 191 GLY A O 1
ATOM 1486 N N . CYS A 1 192 ? 21.328 -0.210 2.193 1.00 68.94 192 CYS A N 1
ATOM 1487 C CA . CYS A 1 192 ? 21.168 1.094 2.837 1.00 68.94 192 CYS A CA 1
ATOM 1488 C C . CYS A 1 192 ? 20.753 1.044 4.324 1.00 68.94 192 CYS A C 1
ATOM 1490 O O . CYS A 1 192 ? 21.029 2.011 5.037 1.00 68.94 192 CYS A O 1
ATOM 1492 N N . GLY A 1 193 ? 20.147 -0.068 4.766 1.00 58.19 193 GLY A N 1
ATOM 1493 C CA . GLY A 1 193 ? 19.681 -0.309 6.142 1.00 58.19 193 GLY A CA 1
ATOM 1494 C C . GLY A 1 193 ? 20.765 -0.744 7.121 1.00 58.19 193 GLY A C 1
ATOM 1495 O O . GLY A 1 193 ? 21.655 -1.526 6.719 1.00 58.19 193 GLY A O 1
#